Protein AF-A0ABD1E1I3-F1 (afdb_monomer_lite)

Secondary structure (DSSP, 8-state):
--PPPPP-------SSSHHHHHHHGGGS-----S--TTSPSPEEEEEEEPTTS--GGGS-HHHHHHHHHHTT---EEEEEEEETTEEEEEES-HHHHHHHHH-HHHHHHTTEEEEPPP-PBPTTT--BSS-GGG--SPPB-TTTSSB---SSSS--TTHHHHHHHHHHHHHHHHHT--HHHHHHHS---PPPGGG-----GGGSPP----------SS----TT----HHHHHTS------PPTT--HHHHHHHHH-TT-PPP-PPP-----------------PPPPPP----SSHHHHHHHHHHHHHHHHTSHHHHHHHHHHHHHHHHHHHHHHHHTTTTS--

InterPro domains:
  IPR001878 Zinc finger, CCHC-type [PS50158] (122-136)
  IPR036875 Zinc finger, CCHC-type superfamily [SSF57756] (119-150)

Sequence (345 aa):
MADPEPERLSNPNNNDNSYIEKEKVAFFSKPRIFFDIKDSGPFIIYIESKLGDPNIGRFSHLKIAREIGILNLEGIINIKNKGINRIAVEFNNYKKANDLLNNKEINDNLKVSLYIPPVIQCYNCLRYGHTAKTCKGKDKCFTCGKDKHDIDKESVPQLSRIRTTKKSSQQWQYKNLSFIDASQLFPRVLPDRSEEPNIIASNFPSLQQKTFNSIDKDNRVLPSQRRTYSQITSQPTKKRLVQEGYNSQAHNECLHSPNSRPNKESNLDADLRKTNPSPLCALKNFPPPDSEYNNSDTLFETNLNLFIENYLFSKEGLELKNRIFNKIINHIEYMDSDDKDNNDK

pLDDT: mean 73.19, std 18.83, range [36.88, 97.5]

Structure (mmCIF, N/CA/C/O backbone):
data_AF-A0ABD1E1I3-F1
#
_entry.id   AF-A0ABD1E1I3-F1
#
loop_
_atom_site.group_PDB
_atom_site.id
_atom_site.type_symbol
_atom_site.label_atom_id
_atom_site.label_alt_id
_atom_site.label_comp_id
_atom_site.label_asym_id
_atom_site.label_entity_id
_atom_site.label_seq_id
_atom_site.pdbx_PDB_ins_code
_atom_site.Cartn_x
_atom_site.Cartn_y
_atom_site.Cartn_z
_atom_site.occupancy
_atom_site.B_iso_or_equiv
_atom_site.auth_seq_id
_atom_site.auth_comp_id
_atom_site.auth_asym_id
_atom_site.auth_atom_id
_atom_site.pdbx_PDB_model_num
ATOM 1 N N . MET A 1 1 ? 17.400 49.287 -63.895 1.00 43.03 1 MET A N 1
ATOM 2 C CA . MET A 1 1 ? 16.462 48.163 -63.719 1.00 43.03 1 MET A CA 1
ATOM 3 C C . MET A 1 1 ? 17.037 47.307 -62.613 1.00 43.03 1 MET A C 1
ATOM 5 O O . MET A 1 1 ? 18.032 46.638 -62.843 1.00 43.03 1 MET A O 1
ATOM 9 N N . ALA A 1 2 ? 16.532 47.501 -61.399 1.00 45.00 2 ALA A N 1
ATOM 10 C CA . ALA A 1 2 ? 16.917 46.749 -60.214 1.00 45.00 2 ALA A CA 1
ATOM 11 C C . ALA A 1 2 ? 15.700 45.904 -59.831 1.00 45.00 2 ALA A C 1
ATOM 13 O O . ALA A 1 2 ? 14.604 46.456 -59.720 1.00 45.00 2 ALA A O 1
ATOM 14 N N . ASP A 1 3 ? 15.890 44.592 -59.725 1.00 48.84 3 ASP A N 1
ATOM 15 C CA . ASP A 1 3 ? 14.825 43.647 -59.395 1.00 48.8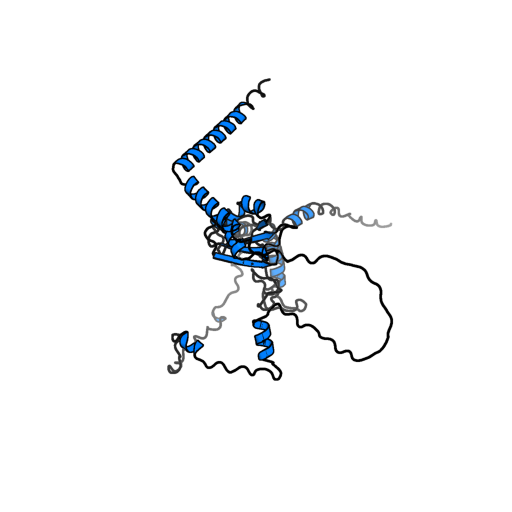4 3 ASP A CA 1
ATOM 16 C C . ASP A 1 3 ? 14.454 43.751 -57.906 1.00 48.84 3 ASP A C 1
ATOM 18 O O . ASP A 1 3 ? 15.351 43.896 -57.068 1.00 48.84 3 ASP A O 1
ATOM 22 N N . PRO A 1 4 ? 13.157 43.695 -57.549 1.00 62.56 4 PRO A N 1
ATOM 23 C CA . PRO A 1 4 ? 12.730 43.774 -56.162 1.00 62.56 4 PRO A CA 1
ATOM 24 C C . PRO A 1 4 ? 12.940 42.439 -55.434 1.00 62.56 4 PRO A C 1
ATOM 26 O O . PRO A 1 4 ? 12.640 41.357 -55.941 1.00 62.56 4 PRO A O 1
ATOM 29 N N . GLU A 1 5 ? 13.462 42.553 -54.218 1.00 61.44 5 GLU A N 1
ATOM 30 C CA . GLU A 1 5 ? 13.761 41.471 -53.281 1.00 61.44 5 GLU A CA 1
ATOM 31 C C . GLU A 1 5 ? 12.461 40.820 -52.749 1.00 61.44 5 GLU A C 1
ATOM 33 O O . GLU A 1 5 ? 11.507 41.541 -52.443 1.00 61.44 5 GLU A O 1
ATOM 38 N N . PRO A 1 6 ? 12.370 39.480 -52.628 1.00 62.09 6 PRO A N 1
ATOM 39 C CA . PRO A 1 6 ? 11.132 38.825 -52.214 1.00 62.09 6 PRO A CA 1
ATOM 40 C C . PRO A 1 6 ? 10.881 38.959 -50.705 1.00 62.09 6 PRO A C 1
ATOM 42 O O . PRO A 1 6 ? 11.713 38.586 -49.873 1.00 62.09 6 PRO A O 1
ATOM 45 N N . GLU A 1 7 ? 9.686 39.442 -50.362 1.00 57.12 7 GLU A N 1
ATOM 46 C CA . GLU A 1 7 ? 9.185 39.579 -48.995 1.00 57.12 7 GLU A CA 1
ATOM 47 C C . GLU A 1 7 ? 9.187 38.235 -48.247 1.00 57.12 7 GLU A C 1
ATOM 49 O O . GLU A 1 7 ? 8.528 37.261 -48.624 1.00 57.12 7 GLU A O 1
ATOM 54 N N . ARG A 1 8 ? 9.928 38.186 -47.135 1.00 48.50 8 ARG A N 1
ATOM 55 C CA . ARG A 1 8 ? 9.889 37.073 -46.182 1.00 48.50 8 ARG A CA 1
ATOM 56 C C . ARG A 1 8 ? 8.601 37.139 -45.365 1.00 48.50 8 ARG A C 1
ATOM 58 O O . ARG A 1 8 ? 8.471 37.977 -44.476 1.00 48.50 8 ARG A O 1
ATOM 65 N N . LEU A 1 9 ? 7.696 36.197 -45.617 1.00 46.69 9 LEU A N 1
ATOM 66 C CA . LEU A 1 9 ? 6.531 35.924 -44.776 1.00 46.69 9 LEU A CA 1
ATOM 67 C C . LEU A 1 9 ? 6.974 35.570 -43.346 1.00 46.69 9 LEU A C 1
ATOM 69 O O . LEU A 1 9 ? 7.665 34.574 -43.113 1.00 46.69 9 LEU A O 1
ATOM 73 N N . SER A 1 10 ? 6.575 36.401 -42.386 1.00 52.47 10 SER A N 1
ATOM 74 C CA . SER A 1 10 ? 6.732 36.156 -40.957 1.00 52.47 10 SER A CA 1
ATOM 75 C C . SER A 1 10 ? 5.740 35.084 -40.503 1.00 52.47 10 SER A C 1
ATOM 77 O O . SER A 1 10 ? 4.544 35.152 -40.767 1.00 52.47 10 SER A O 1
ATOM 79 N N . ASN A 1 11 ? 6.262 34.058 -39.834 1.00 47.00 11 ASN A N 1
ATOM 80 C CA . ASN A 1 11 ? 5.510 32.899 -39.369 1.00 47.00 11 ASN A CA 1
ATOM 81 C C . ASN A 1 11 ? 4.897 33.222 -37.988 1.00 47.00 11 ASN A C 1
ATOM 83 O O . ASN A 1 11 ? 5.661 33.360 -37.027 1.00 47.00 11 ASN A O 1
ATOM 87 N N . PRO A 1 12 ? 3.567 33.366 -37.833 1.00 52.81 12 PRO A N 1
ATOM 88 C CA . PRO A 1 12 ? 2.960 33.727 -36.563 1.00 52.81 12 PRO A CA 1
ATOM 89 C C . PRO A 1 12 ? 2.450 32.453 -35.900 1.00 52.81 12 PRO A C 1
ATOM 91 O O . PRO A 1 12 ? 1.329 32.048 -36.162 1.00 52.81 12 PRO A O 1
ATOM 94 N N . ASN A 1 13 ? 3.274 31.778 -35.099 1.00 51.22 13 ASN A N 1
ATOM 95 C CA . ASN A 1 13 ? 2.793 30.752 -34.165 1.00 51.22 13 ASN A CA 1
ATOM 96 C C . ASN A 1 13 ? 3.901 30.349 -33.193 1.00 51.22 13 ASN A C 1
ATOM 98 O O . ASN A 1 13 ? 4.615 29.377 -33.414 1.00 51.22 13 ASN A O 1
ATOM 102 N N . ASN A 1 14 ? 4.044 31.110 -32.114 1.00 53.44 14 ASN A N 1
ATOM 103 C CA . ASN A 1 14 ? 4.722 30.673 -30.898 1.00 53.44 14 ASN A CA 1
ATOM 104 C C . ASN A 1 14 ? 4.311 31.622 -29.774 1.00 53.44 14 ASN A C 1
ATOM 106 O O . ASN A 1 14 ? 4.998 32.614 -29.564 1.00 53.44 14 ASN A O 1
ATOM 110 N N . ASN A 1 15 ? 3.190 31.357 -29.090 1.00 53.47 15 ASN A N 1
ATOM 111 C CA . ASN A 1 15 ? 3.059 31.802 -27.693 1.00 53.47 15 ASN A CA 1
ATOM 112 C C . ASN A 1 15 ? 1.975 31.143 -26.819 1.00 53.47 15 ASN A C 1
ATOM 114 O O . ASN A 1 15 ? 2.001 31.371 -25.614 1.00 53.47 15 ASN A O 1
ATOM 118 N N . ASP A 1 16 ? 1.133 30.232 -27.318 1.00 52.66 16 ASP A N 1
ATOM 119 C CA . ASP A 1 16 ? 0.014 29.708 -26.502 1.00 52.66 16 ASP A CA 1
ATOM 120 C C . ASP A 1 16 ? 0.184 28.270 -25.966 1.00 52.66 16 ASP A C 1
ATOM 122 O O . ASP A 1 16 ? -0.790 27.606 -25.623 1.00 52.66 16 ASP A O 1
ATOM 126 N N . ASN A 1 17 ? 1.416 27.757 -25.835 1.00 51.09 17 ASN A N 1
ATOM 127 C CA . ASN A 1 17 ? 1.653 26.417 -25.257 1.00 51.09 17 ASN A CA 1
ATOM 128 C C . ASN A 1 17 ? 2.035 26.413 -23.766 1.00 51.09 17 ASN A C 1
ATOM 130 O O . ASN A 1 17 ? 2.050 25.353 -23.142 1.00 51.09 17 ASN A O 1
ATOM 134 N N . SER A 1 18 ? 2.297 27.571 -23.156 1.00 51.22 18 SER A N 1
ATOM 135 C CA . SER A 1 18 ? 2.819 27.622 -21.780 1.00 51.22 18 SER A CA 1
ATOM 136 C C . SER A 1 18 ? 1.760 27.386 -20.689 1.00 51.22 18 SER A C 1
ATOM 138 O O . SER A 1 18 ? 2.109 26.985 -19.575 1.00 51.22 18 SER A O 1
ATOM 140 N N . TYR A 1 19 ? 0.472 27.584 -20.994 1.00 49.75 19 TYR A N 1
ATOM 141 C CA . TYR A 1 19 ? -0.624 27.376 -20.035 1.00 49.75 19 TYR A CA 1
ATOM 142 C C . TYR A 1 19 ? -1.144 25.929 -20.049 1.00 49.75 19 TYR A C 1
ATOM 144 O O . TYR A 1 19 ? -1.420 25.349 -19.001 1.00 49.75 19 TYR A O 1
ATOM 152 N N . ILE A 1 20 ? -1.166 25.294 -21.226 1.00 48.00 20 ILE A N 1
ATOM 153 C CA . ILE A 1 20 ? -1.644 23.915 -21.409 1.00 48.00 20 ILE A CA 1
ATOM 154 C C . ILE A 1 20 ? -0.645 22.881 -20.846 1.00 48.00 20 ILE A C 1
ATOM 156 O O . ILE A 1 20 ? -1.044 21.795 -20.425 1.00 48.00 20 ILE A O 1
ATOM 160 N N . GLU A 1 21 ? 0.654 23.191 -20.789 1.00 51.44 21 GLU A N 1
ATOM 161 C CA . GLU A 1 21 ? 1.655 22.284 -20.205 1.00 51.44 21 GLU A CA 1
ATOM 162 C C . GLU A 1 21 ? 1.614 22.238 -18.670 1.00 51.44 21 GLU A C 1
ATOM 164 O O . GLU A 1 21 ? 1.876 21.185 -18.088 1.00 51.44 21 GLU A O 1
ATOM 169 N N . LYS A 1 22 ? 1.206 23.320 -17.994 1.00 45.69 22 LYS A N 1
ATOM 170 C CA . LYS A 1 22 ? 1.152 23.352 -16.521 1.00 45.69 22 LYS A CA 1
ATOM 171 C C . LYS A 1 22 ? -0.008 22.535 -15.941 1.00 45.69 22 LYS A C 1
ATOM 173 O O . LYS A 1 22 ? 0.172 21.907 -14.902 1.00 45.69 22 LYS A O 1
ATOM 178 N N . GLU A 1 23 ? -1.143 22.432 -16.637 1.00 48.75 23 GLU A N 1
ATOM 179 C CA . GLU A 1 23 ? -2.232 21.516 -16.246 1.00 48.75 23 GLU A CA 1
ATOM 180 C C . GLU A 1 23 ? -1.936 20.045 -16.596 1.00 48.75 23 GLU A C 1
ATOM 182 O O . GLU A 1 23 ? -2.363 19.134 -15.884 1.00 48.75 23 GLU A O 1
ATOM 187 N N . LYS A 1 24 ? -1.149 19.776 -17.648 1.00 44.53 24 LYS A N 1
ATOM 188 C CA . LYS A 1 24 ? -0.822 18.406 -18.091 1.00 44.53 24 LYS A CA 1
ATOM 189 C C . LYS A 1 24 ? 0.217 17.700 -17.218 1.00 44.53 24 LYS A C 1
ATOM 191 O O . LYS A 1 24 ? 0.177 16.476 -17.109 1.00 44.53 24 LYS A O 1
ATOM 196 N N . VAL A 1 25 ? 1.108 18.439 -16.554 1.00 48.62 25 VAL A N 1
ATOM 197 C CA . VAL A 1 25 ? 2.057 17.868 -15.578 1.00 48.62 25 VAL A CA 1
ATOM 198 C C . VAL A 1 25 ? 1.369 17.562 -14.235 1.00 48.62 25 VAL A C 1
ATOM 200 O O . VAL A 1 25 ? 1.869 16.743 -13.476 1.00 48.62 25 VAL A O 1
ATOM 203 N N . ALA A 1 26 ? 0.180 18.112 -13.958 1.00 42.25 26 ALA A N 1
ATOM 204 C CA . ALA A 1 26 ? -0.605 17.803 -12.754 1.00 42.25 26 ALA A CA 1
ATOM 205 C C . ALA A 1 26 ? -1.475 16.530 -12.878 1.00 42.25 26 ALA A C 1
ATOM 207 O O . ALA A 1 26 ? -2.074 16.091 -11.898 1.00 42.25 26 ALA A O 1
ATOM 208 N N . PHE A 1 27 ? -1.508 15.892 -14.056 1.00 43.16 27 PHE A N 1
ATOM 209 C CA . PHE A 1 27 ? -2.198 14.618 -14.306 1.00 43.16 27 PHE A CA 1
ATOM 210 C C . PHE A 1 27 ? -1.337 13.384 -13.976 1.00 43.16 27 PHE A C 1
ATOM 212 O O . PHE A 1 27 ? -1.580 12.289 -14.488 1.00 43.16 27 PHE A O 1
ATOM 219 N N . PHE A 1 28 ? -0.342 13.521 -13.089 1.00 48.16 28 PHE A N 1
ATOM 220 C CA . PHE A 1 28 ? 0.145 12.371 -12.328 1.00 48.16 28 PHE A CA 1
ATOM 221 C C . PHE A 1 28 ? -1.060 11.795 -11.590 1.00 48.16 28 PHE A C 1
ATOM 223 O O . PHE A 1 28 ? -1.616 12.443 -10.707 1.00 48.16 28 PHE A O 1
ATOM 230 N N . SER A 1 29 ? -1.505 10.626 -12.061 1.00 51.72 29 SER A N 1
ATOM 231 C CA . SER A 1 29 ? -2.705 9.899 -11.648 1.00 51.72 29 SER A CA 1
ATOM 232 C C . SER A 1 29 ? -3.095 10.232 -10.216 1.00 51.72 29 SER A C 1
ATOM 234 O O . SER A 1 29 ? -2.349 9.878 -9.296 1.00 51.72 29 SER A O 1
ATOM 236 N N . LYS A 1 30 ? -4.242 10.907 -10.038 1.00 58.38 30 LYS A N 1
ATOM 237 C CA . LYS A 1 30 ? -4.818 11.129 -8.709 1.00 58.38 30 LYS A CA 1
ATOM 238 C C . LYS A 1 30 ? -4.675 9.820 -7.929 1.00 58.38 30 LYS A C 1
ATOM 240 O O . LYS A 1 30 ? -5.051 8.777 -8.480 1.00 58.38 30 LYS A O 1
ATOM 245 N N . PRO A 1 31 ? -4.055 9.843 -6.737 1.00 67.94 31 PRO A N 1
ATOM 246 C CA . PRO A 1 31 ? -3.780 8.625 -5.994 1.00 67.94 31 PRO A CA 1
ATOM 247 C C . PRO A 1 31 ? -5.081 7.836 -5.890 1.00 67.94 31 PRO A C 1
ATOM 249 O O . PRO A 1 31 ? -6.111 8.394 -5.508 1.00 67.94 31 PRO A O 1
ATOM 252 N N . ARG A 1 32 ? -5.062 6.569 -6.323 1.00 75.94 32 ARG A N 1
ATOM 253 C CA . ARG A 1 32 ? -6.235 5.703 -6.191 1.00 75.94 32 ARG A CA 1
ATOM 254 C C . ARG A 1 32 ? -6.599 5.661 -4.713 1.00 75.94 32 ARG A C 1
ATOM 256 O O . ARG A 1 32 ? -5.773 5.285 -3.886 1.00 75.94 32 ARG A O 1
ATOM 263 N N . ILE A 1 33 ? -7.825 6.069 -4.417 1.00 87.88 33 ILE A N 1
ATOM 264 C CA . ILE A 1 33 ? -8.305 6.193 -3.042 1.00 87.88 33 ILE A CA 1
ATOM 265 C C . ILE A 1 33 ? -8.903 4.859 -2.570 1.00 87.88 33 ILE A C 1
ATOM 267 O O . ILE A 1 33 ? -8.829 4.557 -1.389 1.00 87.88 33 ILE A O 1
ATOM 271 N N . PHE A 1 34 ? -9.419 4.031 -3.492 1.00 95.06 34 PHE A N 1
ATOM 272 C CA . PHE A 1 34 ? -10.137 2.788 -3.185 1.00 95.06 34 PHE A CA 1
ATOM 273 C C . PHE A 1 34 ? -9.805 1.646 -4.155 1.00 95.06 34 PHE A C 1
ATOM 275 O O . PHE A 1 34 ? -9.402 1.884 -5.299 1.00 95.06 34 PHE A O 1
ATOM 282 N N . PHE A 1 35 ? -10.007 0.413 -3.689 1.00 95.69 35 PHE A N 1
ATOM 283 C CA . PHE A 1 35 ? -9.959 -0.818 -4.483 1.00 95.69 35 PHE A CA 1
ATOM 284 C C . PHE A 1 35 ? -11.307 -1.116 -5.149 1.00 95.69 35 PHE A C 1
ATOM 286 O O . PHE A 1 35 ? -12.360 -0.857 -4.561 1.00 95.69 35 PHE A O 1
ATOM 293 N N . ASP A 1 36 ? -11.272 -1.711 -6.342 1.00 95.56 36 ASP A N 1
ATOM 294 C CA . ASP A 1 36 ? -12.457 -2.151 -7.092 1.00 95.56 36 ASP A CA 1
ATOM 295 C C . ASP A 1 36 ? -12.691 -3.669 -6.941 1.00 95.56 36 ASP A C 1
ATOM 297 O O . ASP A 1 36 ? -11.775 -4.431 -6.638 1.00 95.56 36 ASP A O 1
ATOM 301 N N . ILE A 1 37 ? -13.909 -4.140 -7.219 1.00 96.81 37 ILE A N 1
ATOM 302 C CA . ILE A 1 37 ? -14.279 -5.565 -7.204 1.00 96.81 37 ILE A CA 1
ATOM 303 C C . ILE A 1 37 ? -13.489 -6.396 -8.227 1.00 96.81 37 ILE A C 1
ATOM 305 O O . ILE A 1 37 ? -13.349 -7.608 -8.079 1.00 96.81 37 ILE A O 1
ATOM 309 N N . LYS A 1 38 ? -12.983 -5.745 -9.280 1.00 96.44 38 LYS A N 1
ATOM 310 C CA . LYS A 1 38 ? -12.166 -6.364 -10.331 1.00 96.44 38 LYS A CA 1
ATOM 311 C C . LYS A 1 38 ? -10.699 -6.513 -9.927 1.00 96.44 38 LYS A C 1
ATOM 313 O O . LYS A 1 38 ? -9.975 -7.275 -10.570 1.00 96.44 38 LYS A O 1
ATOM 318 N N . ASP A 1 39 ? -10.248 -5.774 -8.913 1.00 94.38 39 ASP A N 1
ATOM 319 C CA . ASP A 1 39 ? -8.868 -5.853 -8.455 1.00 94.38 39 ASP A CA 1
ATOM 320 C C . ASP A 1 39 ? -8.643 -7.217 -7.780 1.00 94.38 39 ASP A C 1
ATOM 322 O O . ASP A 1 39 ? -9.448 -7.697 -6.983 1.00 94.38 39 ASP A O 1
ATOM 326 N N . SER A 1 40 ? -7.535 -7.871 -8.123 1.00 94.88 40 SER A N 1
ATOM 327 C CA . SER A 1 40 ? -7.166 -9.163 -7.541 1.00 94.88 40 SER A CA 1
ATOM 328 C C . SER A 1 40 ? -6.266 -8.955 -6.327 1.00 94.88 40 SER A C 1
ATOM 330 O O . SER A 1 40 ? -5.290 -8.208 -6.397 1.00 94.88 40 SER A O 1
ATOM 332 N N . GLY A 1 41 ? -6.590 -9.630 -5.222 1.00 92.94 41 GLY A N 1
ATOM 333 C CA . GLY A 1 41 ? -5.825 -9.551 -3.981 1.00 92.94 41 GLY A CA 1
ATOM 334 C C . GLY A 1 41 ? -4.424 -10.188 -4.067 1.00 92.94 41 GLY A C 1
ATOM 335 O O . GLY A 1 41 ? -4.108 -10.889 -5.033 1.00 92.94 41 GLY A O 1
ATOM 336 N N . PRO A 1 42 ? -3.581 -9.994 -3.036 1.00 96.25 42 PRO A N 1
ATOM 337 C CA . PRO A 1 42 ? -3.902 -9.341 -1.761 1.00 96.25 42 PRO A CA 1
ATOM 338 C C . PRO A 1 42 ? -4.043 -7.815 -1.876 1.00 96.25 42 PRO A C 1
ATOM 340 O O . PRO A 1 42 ? -3.307 -7.171 -2.622 1.00 96.25 42 PRO A O 1
ATOM 343 N N . PHE A 1 43 ? -4.972 -7.234 -1.110 1.00 96.69 43 PHE A N 1
ATOM 344 C CA . PHE A 1 43 ? -5.220 -5.787 -1.087 1.00 96.69 43 PHE A CA 1
ATOM 345 C C . PHE A 1 43 ? -4.339 -5.141 -0.022 1.00 96.69 43 PHE A C 1
ATOM 347 O O . PHE A 1 43 ? -4.464 -5.457 1.159 1.00 96.69 43 PHE A O 1
ATOM 354 N N . ILE A 1 44 ? -3.408 -4.281 -0.434 1.00 96.00 44 ILE A N 1
ATOM 355 C CA . ILE A 1 44 ? -2.354 -3.771 0.449 1.00 96.00 44 ILE A CA 1
ATOM 356 C C . ILE A 1 44 ? -2.599 -2.301 0.757 1.00 96.00 44 ILE A C 1
ATOM 358 O O . ILE A 1 44 ? -2.616 -1.482 -0.157 1.00 96.00 44 ILE A O 1
ATOM 362 N N . ILE A 1 45 ? -2.708 -1.961 2.037 1.00 95.81 45 ILE A N 1
ATOM 363 C CA . ILE A 1 45 ? -2.832 -0.580 2.510 1.00 95.81 45 ILE A CA 1
ATOM 364 C C . ILE A 1 45 ? -1.587 -0.218 3.300 1.00 95.81 45 ILE A C 1
ATOM 366 O O . ILE A 1 45 ? -1.107 -0.999 4.123 1.00 95.81 45 ILE A O 1
ATOM 370 N N . TYR A 1 46 ? -1.039 0.959 3.019 1.00 95.44 46 TYR A N 1
ATOM 371 C CA . TYR A 1 46 ? 0.062 1.523 3.780 1.00 95.44 46 TYR A CA 1
ATOM 372 C C . TYR A 1 46 ? -0.488 2.448 4.857 1.00 95.44 46 TYR A C 1
ATOM 374 O O . TYR A 1 46 ? -1.329 3.301 4.585 1.00 95.44 46 TYR A O 1
ATOM 382 N N . ILE A 1 47 ? 0.015 2.249 6.071 1.00 94.69 47 ILE A N 1
ATOM 383 C CA . ILE A 1 47 ? -0.204 3.107 7.229 1.00 94.69 47 ILE A CA 1
ATOM 384 C C . ILE A 1 47 ? 1.105 3.841 7.479 1.00 94.69 47 ILE A C 1
ATOM 386 O O . ILE A 1 47 ? 2.129 3.206 7.754 1.00 94.69 47 ILE A O 1
ATOM 390 N N . GLU A 1 48 ? 1.086 5.161 7.350 1.00 94.75 48 GLU A N 1
ATOM 391 C CA . GLU A 1 48 ? 2.255 6.015 7.518 1.00 94.75 48 GLU A CA 1
ATOM 392 C C . GLU A 1 48 ? 2.043 7.023 8.644 1.00 94.75 48 GLU A C 1
ATOM 394 O O . GLU A 1 48 ? 0.994 7.644 8.744 1.00 94.75 48 GLU A O 1
ATOM 399 N N . SER A 1 49 ? 3.036 7.184 9.518 1.00 94.69 49 SER A N 1
ATOM 400 C CA . SER A 1 49 ? 2.978 8.212 10.565 1.00 94.69 49 SER A CA 1
ATOM 401 C C . SER A 1 49 ? 3.025 9.605 9.940 1.00 94.69 49 SER A C 1
ATOM 403 O O . SER A 1 49 ? 3.872 9.854 9.075 1.00 94.69 49 SER A O 1
ATOM 405 N N . LYS A 1 50 ? 2.182 10.533 10.407 1.00 92.81 50 LYS A N 1
ATOM 406 C CA . LYS A 1 50 ? 2.312 11.950 10.046 1.00 92.81 50 LYS A CA 1
ATOM 407 C C . LYS A 1 50 ? 3.618 12.528 10.612 1.00 92.81 50 LYS A C 1
ATOM 409 O O . LYS A 1 50 ? 4.224 11.983 11.541 1.00 92.81 50 LYS A O 1
ATOM 414 N N . LEU A 1 51 ? 4.102 13.603 9.989 1.00 89.88 51 LEU A N 1
ATOM 415 C CA . LEU A 1 51 ? 5.362 14.246 10.362 1.00 89.88 51 LEU A CA 1
ATOM 416 C C . LEU A 1 51 ? 5.257 14.831 11.780 1.00 89.88 51 LEU A C 1
ATOM 418 O O . LEU A 1 51 ? 4.388 15.656 12.035 1.00 89.88 51 LEU A O 1
ATOM 422 N N . GLY A 1 52 ? 6.166 14.426 12.670 1.00 87.31 52 GLY A N 1
ATOM 423 C CA . GLY A 1 52 ? 6.200 14.868 14.072 1.00 87.31 52 GLY A CA 1
ATOM 424 C C . GLY A 1 52 ? 5.587 13.879 15.066 1.00 87.31 52 GLY A C 1
ATOM 425 O O . GLY A 1 52 ? 5.808 14.020 16.265 1.00 87.31 52 GLY A O 1
ATOM 426 N N . ASP A 1 53 ? 4.893 12.849 14.581 1.00 88.19 53 ASP A N 1
ATOM 427 C CA . ASP A 1 53 ? 4.303 11.803 15.412 1.00 88.19 53 ASP A CA 1
ATOM 428 C C . ASP A 1 53 ? 5.247 10.598 15.592 1.00 88.19 53 ASP A C 1
ATOM 430 O O . ASP A 1 53 ? 6.204 10.421 14.826 1.00 88.19 53 ASP A O 1
ATOM 434 N N . PRO A 1 54 ? 5.041 9.770 16.636 1.00 85.19 54 PRO A N 1
ATOM 435 C CA . PRO A 1 54 ? 5.920 8.646 16.921 1.00 85.19 54 PRO A CA 1
ATOM 436 C C . PRO A 1 54 ? 5.959 7.637 15.767 1.00 85.19 54 PRO A C 1
ATOM 438 O O . PRO A 1 54 ? 4.940 7.111 15.329 1.00 85.19 54 PRO A O 1
ATOM 441 N N . ASN A 1 55 ? 7.180 7.311 15.339 1.00 90.50 55 ASN A N 1
ATOM 442 C CA . ASN A 1 55 ? 7.486 6.391 14.245 1.00 90.50 55 ASN A CA 1
ATOM 443 C C . ASN A 1 55 ? 6.739 5.052 14.366 1.00 90.50 55 ASN A C 1
ATOM 445 O O . ASN A 1 55 ? 7.161 4.152 15.101 1.00 90.50 55 ASN A O 1
ATOM 449 N N . ILE A 1 56 ? 5.662 4.895 13.594 1.00 91.12 56 ILE A N 1
ATOM 450 C CA . ILE A 1 56 ? 4.788 3.724 13.697 1.00 91.12 56 ILE A CA 1
ATOM 451 C C . ILE A 1 56 ? 5.495 2.403 13.359 1.00 91.12 56 ILE A C 1
ATOM 453 O O . ILE A 1 56 ? 5.169 1.363 13.916 1.00 91.12 56 ILE A O 1
ATOM 457 N N . GLY A 1 57 ? 6.538 2.422 12.526 1.00 87.25 57 GLY A N 1
ATOM 458 C CA . GLY A 1 57 ? 7.322 1.224 12.207 1.00 87.25 57 GLY A CA 1
ATOM 459 C C . GLY A 1 57 ? 8.184 0.709 13.364 1.00 87.25 57 GLY A C 1
ATOM 460 O O . GLY A 1 57 ? 8.743 -0.382 13.264 1.00 87.25 57 GLY A O 1
ATOM 461 N N . ARG A 1 58 ? 8.299 1.462 14.468 1.00 89.12 58 ARG A N 1
ATOM 462 C CA . ARG A 1 58 ? 8.880 0.975 15.731 1.00 89.12 58 ARG A CA 1
ATOM 463 C C . ARG A 1 58 ? 7.847 0.346 16.658 1.00 89.12 58 ARG A C 1
ATOM 465 O O . ARG A 1 58 ? 8.225 -0.177 17.704 1.00 89.12 58 ARG A O 1
ATOM 472 N N . PHE A 1 59 ? 6.560 0.418 16.327 1.00 88.50 59 PHE A N 1
ATOM 473 C CA . PHE A 1 59 ? 5.542 -0.174 17.178 1.00 88.50 59 PHE A CA 1
ATOM 474 C C . PHE A 1 59 ? 5.701 -1.691 17.160 1.00 88.50 59 PHE A C 1
ATOM 476 O O . PHE A 1 59 ? 5.952 -2.310 16.125 1.00 88.50 59 PHE A O 1
ATOM 483 N N . SER A 1 60 ? 5.555 -2.297 18.337 1.00 86.69 60 SER A N 1
ATOM 484 C CA . SER A 1 60 ? 5.436 -3.746 18.428 1.00 86.69 60 SER A CA 1
ATOM 485 C C . SER A 1 60 ? 4.208 -4.198 17.639 1.00 86.69 60 SER A C 1
ATOM 487 O O . SER A 1 60 ? 3.170 -3.531 17.672 1.00 86.69 60 SER A O 1
ATOM 489 N N . HIS A 1 61 ? 4.299 -5.363 16.996 1.00 78.75 61 HIS A N 1
ATOM 490 C CA . HIS A 1 61 ? 3.170 -6.010 16.325 1.00 78.75 61 HIS A CA 1
ATOM 491 C C . HIS A 1 61 ? 1.941 -6.109 17.242 1.00 78.75 61 HIS A C 1
ATOM 493 O O . HIS A 1 61 ? 0.826 -5.967 16.762 1.00 78.75 61 HIS A O 1
ATOM 499 N N . LEU A 1 62 ? 2.140 -6.267 18.558 1.00 82.56 62 LEU A N 1
ATOM 500 C CA . LEU A 1 62 ? 1.058 -6.297 19.548 1.00 82.56 62 LEU A CA 1
ATOM 501 C C . LEU A 1 62 ? 0.382 -4.940 19.738 1.00 82.56 62 LEU A C 1
ATOM 503 O O . LEU A 1 62 ? -0.833 -4.887 19.880 1.00 82.56 62 LEU A O 1
ATOM 507 N N . LYS A 1 63 ? 1.151 -3.843 19.730 1.00 86.69 63 LYS A N 1
ATOM 508 C CA . LYS A 1 63 ? 0.581 -2.495 19.812 1.00 86.69 63 LYS A CA 1
ATOM 509 C C . LYS A 1 63 ? -0.241 -2.223 18.560 1.00 86.69 63 LYS A C 1
ATOM 511 O O . LYS A 1 63 ? -1.395 -1.851 18.670 1.00 86.69 63 LYS A O 1
ATOM 516 N N . ILE A 1 64 ? 0.322 -2.513 17.389 1.00 83.56 64 ILE A N 1
ATOM 517 C CA . ILE A 1 64 ? -0.381 -2.374 16.110 1.00 83.56 64 ILE A CA 1
ATOM 518 C C . ILE A 1 64 ? -1.654 -3.225 16.108 1.00 83.56 64 ILE A C 1
ATOM 520 O O . ILE A 1 64 ? -2.713 -2.714 15.781 1.00 83.56 64 ILE A O 1
ATOM 524 N N . ALA A 1 65 ? -1.573 -4.491 16.522 1.00 81.19 65 ALA A N 1
ATOM 525 C CA . ALA A 1 65 ? -2.724 -5.385 16.594 1.00 81.19 65 ALA A CA 1
ATOM 526 C C . ALA A 1 65 ? -3.765 -4.944 17.628 1.00 81.19 65 ALA A C 1
ATOM 528 O O . ALA A 1 65 ? -4.941 -5.182 17.404 1.00 81.19 65 ALA A O 1
ATOM 529 N N . ARG A 1 66 ? -3.369 -4.302 18.732 1.00 86.00 66 ARG A N 1
ATOM 530 C CA . ARG A 1 66 ? -4.304 -3.733 19.710 1.00 86.00 66 ARG A CA 1
ATOM 531 C C . ARG A 1 66 ? -5.038 -2.533 19.124 1.00 86.00 66 ARG A C 1
ATOM 533 O O . ARG A 1 66 ? -6.258 -2.534 19.132 1.00 86.00 66 ARG A O 1
ATOM 540 N N . GLU A 1 67 ? -4.310 -1.568 18.567 1.00 82.38 67 GLU A N 1
ATOM 541 C CA . GLU A 1 67 ? -4.910 -0.382 17.938 1.00 82.38 67 GLU A CA 1
ATOM 542 C C . GLU A 1 67 ? -5.812 -0.776 16.759 1.00 82.38 67 GLU A C 1
ATOM 544 O O . GLU A 1 67 ? -6.911 -0.261 16.600 1.00 82.38 67 GLU A O 1
ATOM 549 N N . ILE A 1 68 ? -5.376 -1.754 15.959 1.00 80.62 68 ILE A N 1
ATOM 550 C CA . ILE A 1 68 ? -6.165 -2.319 14.860 1.00 80.62 68 ILE A CA 1
ATOM 551 C C . ILE A 1 68 ? -7.338 -3.167 15.372 1.00 80.62 68 ILE A C 1
ATOM 553 O O . ILE A 1 68 ? -8.412 -3.169 14.778 1.00 80.62 68 ILE A O 1
ATOM 557 N N . GLY A 1 69 ? -7.137 -3.905 16.460 1.00 77.75 69 GLY A N 1
ATOM 558 C CA . GLY A 1 69 ? -8.113 -4.820 17.045 1.00 77.75 69 GLY A CA 1
ATOM 559 C C . GLY A 1 69 ? -9.262 -4.098 17.736 1.00 77.75 69 GLY A C 1
ATOM 560 O O . GLY A 1 69 ? -10.393 -4.559 17.632 1.00 77.75 69 GLY A O 1
ATOM 561 N N . ILE A 1 70 ? -9.006 -2.932 18.340 1.00 78.19 70 ILE A N 1
ATOM 562 C CA . ILE A 1 70 ? -10.047 -2.032 18.873 1.00 78.19 70 ILE A CA 1
ATOM 563 C C . ILE A 1 70 ? -11.070 -1.672 17.784 1.00 78.19 70 ILE A C 1
ATOM 565 O O . ILE A 1 70 ? -12.250 -1.499 18.064 1.00 78.19 70 ILE A O 1
ATOM 569 N N . LEU A 1 71 ? -10.640 -1.632 16.524 1.00 76.50 71 LEU A N 1
ATOM 570 C CA . LEU A 1 71 ? -11.487 -1.298 15.379 1.00 76.50 71 LEU A CA 1
ATOM 571 C C . LEU A 1 71 ? -12.243 -2.509 14.814 1.00 76.50 71 LEU A C 1
ATOM 573 O O . LEU A 1 71 ? -12.975 -2.369 13.836 1.00 76.50 71 LEU A O 1
ATOM 577 N N . ASN A 1 72 ? -12.040 -3.697 15.391 1.00 83.44 72 ASN A N 1
ATOM 578 C CA . ASN A 1 72 ? -12.659 -4.957 14.988 1.00 83.44 72 ASN A CA 1
ATOM 579 C C . ASN A 1 72 ? -12.510 -5.255 13.479 1.00 83.44 72 ASN A C 1
ATOM 581 O O . ASN A 1 72 ? -13.448 -5.676 12.796 1.00 83.44 72 ASN A O 1
ATOM 585 N N . LEU A 1 73 ? -11.318 -4.984 12.929 1.00 86.62 73 LEU A N 1
ATOM 586 C CA . LEU A 1 73 ? -11.047 -5.179 11.505 1.00 86.62 73 LEU A CA 1
ATOM 587 C C . LEU A 1 73 ? -10.857 -6.661 11.172 1.00 86.62 73 LEU A C 1
ATOM 589 O O . LEU A 1 73 ? -9.862 -7.292 11.527 1.00 86.62 73 LEU A O 1
ATOM 593 N N . GLU A 1 74 ? -11.803 -7.203 10.415 1.00 92.19 74 GLU A N 1
ATOM 594 C CA . GLU A 1 74 ? -11.752 -8.566 9.889 1.00 92.19 74 GLU A CA 1
ATOM 595 C C . GLU A 1 74 ? -10.997 -8.649 8.550 1.00 92.19 74 GLU A C 1
ATOM 597 O O . GLU A 1 74 ? -10.900 -7.682 7.793 1.00 92.19 74 GLU A O 1
ATOM 602 N N . GLY A 1 75 ? -10.522 -9.849 8.199 1.00 93.69 75 GLY A N 1
ATOM 603 C CA . GLY A 1 75 ? -9.967 -10.130 6.866 1.00 93.69 75 GLY A CA 1
ATOM 604 C C . GLY A 1 75 ? -8.509 -9.707 6.659 1.00 93.69 75 GLY A C 1
ATOM 605 O O . GLY A 1 75 ? -8.019 -9.735 5.526 1.00 93.69 75 GLY A O 1
ATOM 606 N N . ILE A 1 76 ? -7.800 -9.348 7.732 1.00 94.88 76 ILE A N 1
ATOM 607 C CA . ILE A 1 76 ? -6.355 -9.098 7.701 1.00 94.88 76 ILE A CA 1
ATOM 608 C C . ILE A 1 76 ? -5.622 -10.429 7.504 1.00 94.88 76 ILE A C 1
ATOM 610 O O . ILE A 1 76 ? -5.742 -11.351 8.306 1.00 94.88 76 ILE A O 1
ATOM 614 N N . ILE A 1 77 ? -4.837 -10.521 6.434 1.00 95.88 77 ILE A N 1
ATOM 615 C CA . ILE A 1 77 ? -3.951 -11.654 6.145 1.00 95.88 77 ILE A CA 1
ATOM 616 C C . ILE A 1 77 ? -2.614 -11.463 6.856 1.00 95.88 77 ILE A C 1
ATOM 618 O O . ILE A 1 77 ? -2.059 -12.406 7.418 1.00 95.88 77 ILE A O 1
ATOM 622 N N . ASN A 1 78 ? -2.035 -10.264 6.748 1.00 94.62 78 ASN A N 1
ATOM 623 C CA . ASN A 1 78 ? -0.661 -10.028 7.170 1.00 94.62 78 ASN A CA 1
ATOM 624 C C . ASN A 1 78 ? -0.409 -8.559 7.509 1.00 94.62 78 ASN A C 1
ATOM 626 O O . ASN A 1 78 ? -0.975 -7.663 6.886 1.00 94.62 78 ASN A O 1
ATOM 630 N N . ILE A 1 79 ? 0.503 -8.322 8.448 1.00 93.38 79 ILE A N 1
ATOM 631 C CA . ILE A 1 79 ? 0.984 -6.994 8.827 1.00 93.38 79 ILE A CA 1
ATOM 632 C C . ILE A 1 79 ? 2.509 -7.021 8.743 1.00 93.38 79 ILE A C 1
ATOM 634 O O . ILE A 1 79 ? 3.164 -7.830 9.397 1.00 93.38 79 ILE A O 1
ATOM 638 N N . LYS A 1 80 ? 3.088 -6.147 7.916 1.00 92.94 80 LYS A N 1
ATOM 639 C CA . LYS A 1 80 ? 4.534 -6.096 7.658 1.00 92.94 80 LYS A CA 1
ATOM 640 C C . LYS A 1 80 ? 5.077 -4.690 7.843 1.00 92.94 80 LYS A C 1
ATOM 642 O O . LYS A 1 80 ? 4.598 -3.752 7.211 1.00 92.94 80 LYS A O 1
ATOM 647 N N . ASN A 1 81 ? 6.174 -4.557 8.581 1.00 92.75 81 ASN A N 1
ATOM 648 C CA . ASN A 1 81 ? 6.945 -3.316 8.596 1.00 92.75 81 ASN A CA 1
ATOM 649 C C . ASN A 1 81 ? 7.581 -3.068 7.216 1.00 92.75 81 ASN A C 1
ATOM 651 O O . ASN A 1 81 ? 8.278 -3.928 6.672 1.00 92.75 81 ASN A O 1
ATOM 655 N N . LYS A 1 82 ? 7.334 -1.890 6.631 1.00 92.50 82 LYS A N 1
ATOM 656 C CA . LYS A 1 82 ? 7.909 -1.451 5.342 1.00 92.50 82 LYS A CA 1
ATOM 657 C C . LYS A 1 82 ? 8.941 -0.337 5.490 1.00 92.50 82 LYS A C 1
ATOM 659 O O . LYS A 1 82 ? 9.636 -0.016 4.528 1.00 92.50 82 LYS A O 1
ATOM 664 N N . GLY A 1 83 ? 9.055 0.251 6.674 1.00 90.88 83 GLY A N 1
ATOM 665 C CA . GLY A 1 83 ? 10.062 1.249 7.003 1.00 90.88 83 GLY A CA 1
ATOM 666 C C . GLY A 1 83 ? 9.867 1.780 8.415 1.00 90.88 83 GLY A C 1
ATOM 667 O O . GLY A 1 83 ? 8.966 1.345 9.123 1.00 90.88 83 GLY A O 1
ATOM 668 N N . ILE A 1 84 ? 10.693 2.752 8.802 1.00 90.75 84 ILE A N 1
ATOM 669 C CA . ILE A 1 84 ? 10.671 3.343 10.151 1.00 90.75 84 ILE A CA 1
ATOM 670 C C . ILE A 1 84 ? 9.302 3.969 10.461 1.00 90.75 84 ILE A C 1
ATOM 672 O O . ILE A 1 84 ? 8.823 3.853 11.583 1.00 90.75 84 ILE A O 1
ATOM 676 N N . ASN A 1 85 ? 8.645 4.547 9.451 1.00 94.69 85 ASN A N 1
ATOM 677 C CA . ASN A 1 85 ? 7.366 5.249 9.598 1.00 94.69 85 ASN A CA 1
ATOM 678 C C . ASN A 1 85 ? 6.234 4.596 8.811 1.00 94.69 85 ASN A C 1
ATOM 680 O O . ASN A 1 85 ? 5.221 5.245 8.598 1.00 94.69 85 ASN A O 1
ATOM 684 N N . ARG A 1 86 ? 6.406 3.355 8.332 1.00 94.62 86 ARG A N 1
ATOM 685 C CA . ARG A 1 86 ? 5.436 2.725 7.427 1.00 94.62 86 ARG A CA 1
ATOM 686 C C . ARG A 1 86 ? 5.207 1.256 7.727 1.00 94.62 86 ARG A C 1
ATOM 688 O O . ARG A 1 86 ? 6.158 0.471 7.785 1.00 94.62 86 ARG A O 1
ATOM 695 N N . ILE A 1 87 ? 3.937 0.884 7.786 1.00 94.50 87 ILE A N 1
ATOM 696 C CA . ILE A 1 87 ? 3.457 -0.493 7.905 1.00 94.50 87 ILE A CA 1
ATOM 697 C C . ILE A 1 87 ? 2.579 -0.799 6.696 1.00 94.50 87 ILE A C 1
ATOM 699 O O . ILE A 1 87 ? 1.833 0.057 6.236 1.00 94.50 87 ILE A O 1
ATOM 703 N N . ALA A 1 88 ? 2.670 -2.018 6.179 1.00 95.00 88 ALA A N 1
ATOM 704 C CA . ALA A 1 88 ? 1.739 -2.550 5.198 1.00 95.00 88 ALA A CA 1
ATOM 705 C C . ALA A 1 88 ? 0.792 -3.541 5.868 1.00 95.00 88 ALA A C 1
ATOM 707 O O . ALA A 1 88 ? 1.254 -4.490 6.506 1.00 95.00 88 ALA A O 1
ATOM 708 N N . VAL A 1 89 ? -0.506 -3.347 5.667 1.00 94.75 89 VAL A N 1
ATOM 709 C CA . VAL A 1 89 ? -1.556 -4.284 6.066 1.00 94.75 89 VAL A CA 1
ATOM 710 C C . VAL A 1 89 ? -2.134 -4.911 4.801 1.00 94.75 89 VAL A C 1
ATOM 712 O O . VAL A 1 89 ? -2.524 -4.206 3.872 1.00 94.75 89 VAL A O 1
ATOM 715 N N . GLU A 1 90 ? -2.125 -6.238 4.741 1.00 96.44 90 GLU A N 1
ATOM 716 C CA . GLU A 1 90 ? -2.613 -7.032 3.614 1.00 96.44 90 GLU A CA 1
ATOM 717 C C . GLU A 1 90 ? -3.987 -7.611 3.971 1.00 96.44 90 GLU A C 1
ATOM 719 O O . GLU A 1 90 ? -4.118 -8.290 4.987 1.00 96.44 90 GLU A O 1
ATOM 724 N N . PHE A 1 91 ? -4.992 -7.376 3.130 1.00 97.19 91 PHE A N 1
ATOM 725 C CA . PHE A 1 91 ? -6.360 -7.870 3.285 1.00 97.19 91 PHE A CA 1
ATOM 726 C C . PHE A 1 91 ? -6.705 -8.916 2.223 1.00 97.19 91 PHE A C 1
ATOM 728 O O . PHE A 1 91 ? -6.218 -8.864 1.087 1.00 97.19 91 PHE A O 1
ATOM 735 N N . ASN A 1 92 ? -7.591 -9.847 2.579 1.00 97.19 92 ASN A N 1
ATOM 736 C CA . ASN A 1 92 ? -8.142 -10.844 1.655 1.00 97.19 92 ASN A CA 1
ATOM 737 C C . ASN A 1 92 ? -9.323 -10.326 0.824 1.00 97.19 92 ASN A C 1
ATOM 739 O O . ASN A 1 92 ? -9.650 -10.923 -0.199 1.00 97.19 92 ASN A O 1
ATOM 743 N N . ASN A 1 93 ? -9.949 -9.226 1.244 1.00 97.31 93 ASN A N 1
ATOM 744 C CA . ASN A 1 93 ? -11.156 -8.683 0.639 1.00 97.31 93 ASN A CA 1
ATOM 745 C C . ASN A 1 93 ? -11.030 -7.167 0.451 1.00 97.31 93 ASN A C 1
ATOM 747 O O . ASN A 1 93 ? -10.684 -6.443 1.386 1.00 97.31 93 ASN A O 1
ATOM 751 N N . TYR A 1 94 ? -11.353 -6.691 -0.751 1.00 97.50 94 TYR A N 1
ATOM 752 C CA . TYR A 1 94 ? -11.299 -5.276 -1.104 1.00 97.50 94 TYR A CA 1
ATOM 753 C C . TYR A 1 94 ? -12.271 -4.430 -0.271 1.00 97.50 94 TYR A C 1
ATOM 755 O O . TYR A 1 94 ? -11.951 -3.289 0.045 1.00 97.50 94 TYR A O 1
ATOM 763 N N . LYS A 1 95 ? -13.429 -4.986 0.131 1.00 97.06 95 LYS A N 1
ATOM 764 C CA . LYS A 1 95 ? -14.412 -4.272 0.965 1.00 97.06 95 LYS A CA 1
ATOM 765 C C . LYS A 1 95 ? -13.805 -3.896 2.313 1.00 97.06 95 LYS A C 1
ATOM 767 O O . LYS A 1 95 ? -13.743 -2.721 2.633 1.00 97.06 95 LYS A O 1
ATOM 772 N N . LYS A 1 96 ? -13.231 -4.875 3.018 1.00 96.50 96 LYS A N 1
ATOM 773 C CA . LYS A 1 96 ? -12.574 -4.668 4.320 1.00 96.50 96 LYS A CA 1
ATOM 774 C C . LYS A 1 96 ? -11.381 -3.711 4.226 1.00 96.50 96 LYS A C 1
ATOM 776 O O . LYS A 1 96 ? -11.168 -2.894 5.114 1.00 96.50 96 LYS A O 1
ATOM 781 N N . ALA A 1 97 ? -10.630 -3.776 3.126 1.00 96.38 97 ALA A N 1
ATOM 782 C CA . ALA A 1 97 ? -9.561 -2.822 2.851 1.00 96.38 97 ALA A CA 1
ATOM 783 C C . ALA A 1 97 ? -10.115 -1.387 2.685 1.00 96.38 97 ALA A C 1
ATOM 785 O O . ALA A 1 97 ? -9.620 -0.446 3.303 1.00 96.38 97 ALA A O 1
ATOM 786 N N . ASN A 1 98 ? -11.177 -1.210 1.898 1.00 96.19 98 ASN A N 1
ATOM 787 C CA . ASN A 1 98 ? -11.824 0.090 1.718 1.00 96.19 98 ASN A CA 1
ATOM 788 C C . ASN A 1 98 ? -12.480 0.609 3.010 1.00 96.19 98 ASN A C 1
ATOM 790 O O . ASN A 1 98 ? -12.449 1.814 3.249 1.00 96.19 98 ASN A O 1
ATOM 794 N N . ASP A 1 99 ? -13.017 -0.273 3.855 1.00 94.56 99 ASP A N 1
ATOM 795 C CA . ASP A 1 99 ? -13.558 0.086 5.172 1.00 94.56 99 ASP A CA 1
ATOM 796 C C . ASP A 1 99 ? -12.459 0.691 6.059 1.00 94.56 99 ASP A C 1
ATOM 798 O O . ASP A 1 99 ? -12.664 1.746 6.658 1.00 94.56 99 ASP A O 1
ATOM 802 N N . LEU A 1 100 ? -11.257 0.090 6.068 1.00 93.81 100 LEU A N 1
ATOM 803 C CA . LEU A 1 100 ? -10.088 0.662 6.745 1.00 93.81 100 LEU A CA 1
ATOM 804 C C . LEU A 1 100 ? -9.736 2.050 6.178 1.00 93.81 100 LEU A C 1
ATOM 806 O O . LEU A 1 100 ? -9.483 2.968 6.950 1.00 93.81 100 LEU A O 1
ATOM 810 N N . LEU A 1 101 ? -9.728 2.218 4.850 1.00 94.69 101 LEU A N 1
ATOM 811 C CA . LEU A 1 101 ? -9.399 3.498 4.198 1.00 94.69 101 LEU A CA 1
ATOM 812 C C . LEU A 1 101 ? -10.410 4.612 4.511 1.00 94.69 101 LEU A C 1
ATOM 814 O O . LEU A 1 101 ? -10.022 5.775 4.601 1.00 94.69 101 LEU A O 1
ATOM 818 N N . ASN A 1 102 ? -11.688 4.267 4.679 1.00 93.81 102 ASN A N 1
ATOM 819 C CA . ASN A 1 102 ? -12.756 5.217 5.003 1.00 93.81 102 ASN A CA 1
ATOM 820 C C . ASN A 1 102 ? -12.827 5.580 6.489 1.00 93.81 102 ASN A C 1
ATOM 822 O O . ASN A 1 102 ? -13.493 6.555 6.849 1.00 93.81 102 ASN A O 1
ATOM 826 N N . ASN A 1 103 ? -12.167 4.816 7.359 1.00 90.94 103 ASN A N 1
ATOM 827 C CA . ASN A 1 103 ? -12.256 5.029 8.792 1.00 90.94 103 ASN A CA 1
ATOM 828 C C . ASN A 1 103 ? -11.400 6.232 9.234 1.00 90.94 103 ASN A C 1
ATOM 830 O O . ASN A 1 103 ? -10.175 6.154 9.366 1.00 90.94 103 ASN A O 1
ATOM 834 N N . LYS A 1 104 ? -12.077 7.359 9.484 1.00 89.06 104 LYS A N 1
ATOM 835 C CA . LYS A 1 104 ? -11.458 8.609 9.948 1.00 89.06 104 LYS A CA 1
ATOM 836 C C . LYS A 1 104 ? -10.911 8.510 11.372 1.00 89.06 104 LYS A C 1
ATOM 838 O O . LYS A 1 104 ? -9.873 9.103 11.645 1.00 89.06 104 LYS A O 1
ATOM 843 N N . GLU A 1 105 ? -11.532 7.713 12.242 1.00 87.62 105 GLU A N 1
ATOM 844 C CA . GLU A 1 105 ? -11.131 7.592 13.651 1.00 87.62 105 GLU A CA 1
ATOM 845 C C . GLU A 1 105 ? -9.689 7.098 13.781 1.00 87.62 105 GLU A C 1
ATOM 847 O O . GLU A 1 105 ? -8.935 7.574 14.619 1.00 87.62 105 GLU A O 1
ATOM 852 N N . ILE A 1 106 ? -9.261 6.196 12.897 1.00 86.25 106 ILE A N 1
ATOM 853 C CA . ILE A 1 106 ? -7.882 5.687 12.863 1.00 86.25 106 ILE A CA 1
ATOM 854 C C . ILE A 1 106 ? -6.904 6.806 12.517 1.00 86.25 106 ILE A C 1
ATOM 856 O O . ILE A 1 106 ? -5.863 6.960 13.154 1.00 86.25 106 ILE A O 1
ATOM 860 N N . ASN A 1 107 ? -7.237 7.573 11.480 1.00 87.50 107 ASN A N 1
ATOM 861 C CA . ASN A 1 107 ? -6.404 8.654 10.971 1.00 87.50 107 ASN A CA 1
ATOM 862 C C . ASN A 1 107 ? -6.233 9.756 12.028 1.00 87.50 107 ASN A C 1
ATOM 864 O O . ASN A 1 107 ? -5.134 10.297 12.177 1.00 87.50 107 ASN A O 1
ATOM 868 N N . ASP A 1 108 ? -7.288 10.029 12.795 1.00 87.44 108 ASP A N 1
ATOM 869 C CA . ASP A 1 108 ? -7.306 11.080 13.808 1.00 87.44 108 ASP A CA 1
ATOM 870 C C . ASP A 1 108 ? -6.702 10.613 15.145 1.00 87.44 108 ASP A C 1
ATOM 872 O O . ASP A 1 108 ? -5.822 11.289 15.679 1.00 87.44 108 ASP A O 1
ATOM 876 N N . ASN A 1 109 ? -7.064 9.423 15.640 1.00 86.06 109 ASN A N 1
ATOM 877 C CA . ASN A 1 109 ? -6.578 8.894 16.923 1.00 86.06 109 ASN A CA 1
ATOM 878 C C . ASN A 1 109 ? -5.096 8.500 16.875 1.00 86.06 109 ASN A C 1
ATOM 880 O O . ASN A 1 109 ? -4.337 8.802 17.795 1.00 86.06 109 ASN A O 1
ATOM 884 N N . LEU A 1 110 ? -4.662 7.835 15.797 1.00 85.81 110 LEU A N 1
ATOM 885 C CA . LEU A 1 110 ? -3.269 7.397 15.641 1.00 85.81 110 LEU A CA 1
ATOM 886 C C . LEU A 1 110 ? -2.400 8.422 14.913 1.00 85.81 110 LEU A C 1
ATOM 888 O O . LEU A 1 110 ? -1.186 8.231 14.835 1.00 85.81 110 LEU A O 1
ATOM 892 N N . LYS A 1 111 ? -3.002 9.490 14.373 1.00 91.12 111 LYS A N 1
ATOM 893 C CA . LYS A 1 111 ? -2.325 10.505 13.553 1.00 91.12 111 LYS A CA 1
ATOM 894 C C . LYS A 1 111 ? -1.531 9.889 12.395 1.00 91.12 111 LYS A C 1
ATOM 896 O O . LYS A 1 111 ? -0.377 10.228 12.126 1.00 91.12 111 LYS A O 1
ATOM 901 N N . VAL A 1 112 ? -2.168 8.969 11.680 1.00 93.00 112 VAL A N 1
ATOM 902 C CA . VAL A 1 112 ? -1.572 8.236 10.554 1.00 93.00 112 VAL A CA 1
ATOM 903 C C . VAL A 1 112 ? -2.260 8.574 9.245 1.00 93.00 112 VAL A C 1
ATOM 905 O O . VAL A 1 112 ? -3.462 8.784 9.214 1.00 93.00 112 VAL A O 1
ATOM 908 N N . SER A 1 113 ? -1.529 8.572 8.137 1.00 93.50 113 SER A N 1
ATOM 909 C CA . SER A 1 113 ? -2.113 8.570 6.801 1.00 93.50 113 SER A CA 1
ATOM 910 C C . SER A 1 113 ? -2.269 7.138 6.286 1.00 93.50 113 SER A C 1
ATOM 912 O O . SER A 1 113 ? -1.341 6.329 6.322 1.00 93.50 113 SER A O 1
ATOM 914 N N . LEU A 1 114 ? -3.469 6.831 5.798 1.00 94.56 114 LEU A N 1
ATOM 915 C CA . LEU A 1 114 ? -3.804 5.564 5.155 1.00 94.56 114 LEU A CA 1
ATOM 916 C C . LEU A 1 114 ? -3.851 5.781 3.643 1.00 94.56 114 LEU A C 1
ATOM 918 O O . LEU A 1 114 ? -4.510 6.710 3.177 1.00 94.56 114 LEU A O 1
ATOM 922 N N . TYR A 1 115 ? -3.155 4.951 2.869 1.00 95.44 115 TYR A N 1
ATOM 923 C CA . TYR A 1 115 ? -3.194 5.042 1.409 1.00 95.44 115 TYR A CA 1
ATOM 924 C C . TYR A 1 115 ? -2.880 3.717 0.716 1.00 95.44 115 TYR A C 1
ATOM 926 O O . TYR A 1 115 ? -2.202 2.840 1.255 1.00 95.44 115 TYR A O 1
ATOM 934 N N . ILE A 1 116 ? -3.343 3.590 -0.526 1.00 95.50 116 ILE A N 1
ATOM 935 C CA . ILE A 1 116 ? -2.973 2.486 -1.412 1.00 95.50 116 ILE A CA 1
ATOM 936 C C . ILE A 1 116 ? -1.594 2.802 -2.009 1.00 95.50 116 ILE A C 1
ATOM 938 O O . ILE A 1 116 ? -1.428 3.863 -2.622 1.00 95.50 116 ILE A O 1
ATOM 942 N N . PRO A 1 117 ? -0.580 1.930 -1.850 1.00 93.44 117 PRO A N 1
ATOM 943 C CA . PRO A 1 117 ? 0.742 2.195 -2.389 1.00 93.44 117 PRO A CA 1
ATOM 944 C C . PRO A 1 117 ? 0.676 2.291 -3.921 1.00 93.44 117 PRO A C 1
ATOM 946 O O . PRO A 1 117 ? 0.025 1.461 -4.563 1.00 93.44 117 PRO A O 1
ATOM 949 N N . PRO A 1 118 ? 1.370 3.264 -4.537 1.00 90.94 118 PRO A N 1
ATOM 950 C CA . PRO A 1 118 ? 1.394 3.375 -5.985 1.00 90.94 118 PRO A CA 1
ATOM 951 C C . PRO A 1 118 ? 2.039 2.131 -6.599 1.00 90.94 118 PRO A C 1
ATOM 953 O O . PRO A 1 118 ? 3.010 1.576 -6.071 1.00 90.94 118 PRO A O 1
ATOM 956 N N . VAL A 1 119 ? 1.519 1.707 -7.750 1.00 88.38 119 VAL A N 1
ATOM 957 C CA . VAL A 1 119 ? 2.097 0.595 -8.505 1.00 88.38 119 VAL A CA 1
ATOM 958 C C . VAL A 1 119 ? 3.469 1.022 -9.020 1.00 88.38 119 VAL A C 1
ATOM 960 O O . VAL A 1 119 ? 3.586 1.850 -9.919 1.00 88.38 119 VAL A O 1
ATOM 963 N N . ILE A 1 120 ? 4.523 0.448 -8.442 1.00 89.56 120 ILE A N 1
ATOM 964 C CA . ILE A 1 120 ? 5.897 0.707 -8.871 1.00 89.56 120 ILE A CA 1
ATOM 965 C C . ILE A 1 120 ? 6.326 -0.298 -9.937 1.00 89.56 120 ILE A C 1
ATOM 967 O O . ILE A 1 120 ? 6.169 -1.511 -9.767 1.00 89.56 120 ILE A O 1
ATOM 971 N N . GLN A 1 121 ? 6.904 0.206 -11.025 1.00 93.44 121 GLN A N 1
ATOM 972 C CA . GLN A 1 121 ? 7.619 -0.607 -12.001 1.00 93.44 121 GLN A CA 1
ATOM 973 C C . GLN A 1 121 ? 9.113 -0.576 -11.684 1.00 93.44 121 GLN A C 1
ATOM 975 O O . GLN A 1 121 ? 9.714 0.484 -11.511 1.00 93.44 121 GLN A O 1
ATOM 980 N N . CYS A 1 122 ? 9.733 -1.749 -11.615 1.00 94.75 122 CYS A N 1
ATOM 981 C CA . CYS A 1 122 ? 11.173 -1.849 -11.481 1.00 94.75 122 CYS A CA 1
ATOM 982 C C . CYS A 1 122 ? 11.842 -1.391 -12.781 1.00 94.75 122 CYS A C 1
ATOM 984 O O . CYS A 1 122 ? 11.700 -2.051 -13.806 1.00 94.75 122 CYS A O 1
ATOM 986 N N . TYR A 1 123 ? 12.633 -0.319 -12.740 1.00 93.94 123 TYR A N 1
ATOM 987 C CA . TYR A 1 123 ? 13.369 0.157 -13.920 1.00 93.94 123 TYR A CA 1
ATOM 988 C C . TYR A 1 123 ? 14.442 -0.806 -14.423 1.00 93.94 123 TYR A C 1
ATOM 990 O O . TYR A 1 123 ? 14.920 -0.641 -15.539 1.00 93.94 123 TYR A O 1
ATOM 998 N N . ASN A 1 124 ? 14.812 -1.806 -13.617 1.00 96.12 124 ASN A N 1
ATOM 999 C CA . ASN A 1 124 ? 15.833 -2.755 -14.012 1.00 96.12 124 ASN A CA 1
ATOM 1000 C C . ASN A 1 124 ? 15.258 -3.927 -14.815 1.00 96.12 124 ASN A C 1
ATOM 1002 O O . ASN A 1 124 ? 15.632 -4.136 -15.959 1.00 96.12 124 ASN A O 1
ATOM 1006 N N . CYS A 1 125 ? 14.296 -4.668 -14.260 1.00 96.44 125 CYS A N 1
ATOM 1007 C CA . CYS A 1 125 ? 13.708 -5.828 -14.943 1.00 96.44 125 CYS A CA 1
ATOM 1008 C C . CYS A 1 125 ? 12.337 -5.563 -15.590 1.00 96.44 125 CYS A C 1
ATOM 1010 O O . CYS A 1 125 ? 11.740 -6.484 -16.147 1.00 96.44 125 CYS A O 1
ATOM 1012 N N . LEU A 1 126 ? 11.816 -4.337 -15.477 1.00 94.25 126 LEU A N 1
ATOM 1013 C CA . LEU A 1 126 ? 10.522 -3.874 -16.001 1.00 94.25 126 LEU A CA 1
ATOM 1014 C C . LEU A 1 126 ? 9.283 -4.587 -15.435 1.00 94.25 126 LEU A C 1
ATOM 1016 O O . LEU A 1 126 ? 8.174 -4.354 -15.916 1.00 94.25 126 LEU A O 1
ATOM 1020 N N . ARG A 1 127 ? 9.435 -5.418 -14.396 1.00 93.88 127 ARG A N 1
ATOM 1021 C CA . ARG A 1 127 ? 8.316 -6.041 -13.668 1.00 93.88 127 ARG A CA 1
ATOM 1022 C C . ARG A 1 127 ? 7.799 -5.121 -12.560 1.00 93.88 127 ARG A C 1
ATOM 1024 O O . ARG A 1 127 ? 8.551 -4.319 -12.010 1.00 93.88 127 ARG A O 1
ATOM 1031 N N . TYR A 1 128 ? 6.528 -5.268 -12.203 1.00 92.31 128 TYR A N 1
ATOM 1032 C CA . TYR A 1 128 ? 5.899 -4.496 -11.130 1.00 92.31 128 TYR A CA 1
ATOM 1033 C C . TYR A 1 128 ? 6.216 -5.049 -9.728 1.00 92.31 128 TYR A C 1
ATOM 1035 O O . TYR A 1 128 ? 6.656 -6.191 -9.571 1.00 92.31 128 TYR A O 1
ATOM 1043 N N . GLY A 1 129 ? 5.995 -4.225 -8.700 1.00 87.31 129 GLY A N 1
ATOM 1044 C CA . GLY A 1 129 ? 5.963 -4.645 -7.292 1.00 87.31 129 GLY A CA 1
ATOM 1045 C C . GLY A 1 129 ? 7.291 -4.576 -6.531 1.00 87.31 129 GLY A C 1
ATOM 1046 O O . GLY A 1 129 ? 7.335 -4.914 -5.351 1.00 87.31 129 GLY A O 1
ATOM 1047 N N . HIS A 1 130 ? 8.379 -4.130 -7.162 1.00 92.69 130 HIS A N 1
ATOM 1048 C CA . HIS A 1 130 ? 9.657 -3.904 -6.481 1.00 92.69 130 HIS A CA 1
ATOM 1049 C C . HIS A 1 130 ? 10.438 -2.747 -7.107 1.00 92.69 130 HIS A C 1
ATOM 1051 O O . HIS A 1 130 ? 10.151 -2.311 -8.221 1.00 92.69 130 HIS A O 1
ATOM 1057 N N . THR A 1 131 ? 11.426 -2.231 -6.374 1.00 93.06 131 THR A N 1
ATOM 1058 C CA . THR A 1 131 ? 12.299 -1.154 -6.854 1.00 93.06 131 THR A CA 1
ATOM 1059 C C . THR A 1 131 ? 13.555 -1.735 -7.501 1.00 93.06 131 THR A C 1
ATOM 1061 O O . THR A 1 131 ? 13.926 -2.881 -7.247 1.00 93.06 131 THR A O 1
ATOM 1064 N N . ALA A 1 132 ? 14.257 -0.934 -8.307 1.00 94.62 132 ALA A N 1
ATOM 1065 C CA . ALA A 1 132 ? 15.523 -1.348 -8.917 1.00 94.62 132 ALA A CA 1
ATOM 1066 C C . ALA A 1 132 ? 16.567 -1.797 -7.873 1.00 94.62 132 ALA A C 1
ATOM 1068 O O . ALA A 1 132 ? 17.290 -2.758 -8.111 1.00 94.62 132 ALA A O 1
ATOM 1069 N N . LYS A 1 133 ? 16.583 -1.168 -6.687 1.00 95.06 133 LYS A N 1
ATOM 1070 C CA . LYS A 1 133 ? 17.518 -1.485 -5.591 1.00 95.06 133 LYS A CA 1
ATOM 1071 C C . LYS A 1 133 ? 17.330 -2.891 -5.015 1.00 95.06 133 LYS A C 1
ATOM 1073 O O . LYS A 1 133 ? 18.289 -3.482 -4.537 1.00 95.06 133 LYS A O 1
ATOM 1078 N N . THR A 1 134 ? 16.108 -3.422 -5.039 1.00 94.81 134 THR A N 1
ATOM 1079 C CA . THR A 1 134 ? 15.783 -4.767 -4.528 1.00 94.81 134 THR A CA 1
ATOM 1080 C C . THR A 1 134 ? 15.534 -5.774 -5.652 1.00 94.81 134 THR A C 1
ATOM 1082 O O . THR A 1 134 ? 15.035 -6.877 -5.410 1.00 94.81 134 THR A O 1
ATOM 1085 N N . CYS A 1 135 ? 15.865 -5.406 -6.892 1.00 96.56 135 CYS A N 1
ATOM 1086 C CA . CYS A 1 135 ? 15.653 -6.238 -8.063 1.00 96.56 135 CYS A CA 1
ATOM 1087 C C . CYS A 1 135 ? 16.597 -7.440 -8.066 1.00 96.56 135 CYS A C 1
ATOM 1089 O O . CYS A 1 135 ? 17.812 -7.292 -8.008 1.00 96.56 135 CYS A O 1
ATOM 1091 N N . LYS A 1 136 ? 16.019 -8.637 -8.205 1.00 97.50 136 LYS A N 1
ATOM 1092 C CA . LYS A 1 136 ? 16.754 -9.891 -8.448 1.00 97.50 136 LYS A CA 1
ATOM 1093 C C . LYS A 1 136 ? 16.697 -10.342 -9.914 1.00 97.50 136 LYS A C 1
ATOM 1095 O O . LYS A 1 136 ? 17.231 -11.389 -10.261 1.00 97.50 136 LYS A O 1
ATOM 1100 N N . GLY A 1 137 ? 15.975 -9.605 -10.760 1.00 96.31 137 GLY A N 1
ATOM 1101 C CA . GLY A 1 137 ? 15.863 -9.879 -12.191 1.00 96.31 137 GLY A CA 1
ATOM 1102 C C . GLY A 1 137 ? 17.049 -9.326 -12.981 1.00 96.31 137 GLY A C 1
ATOM 1103 O O . GLY A 1 137 ? 17.718 -8.405 -12.522 1.00 96.31 137 GLY A O 1
ATOM 1104 N N . LYS A 1 138 ? 17.266 -9.874 -14.182 1.00 96.88 138 LYS A N 1
ATOM 1105 C CA . LYS A 1 138 ? 18.238 -9.351 -15.152 1.00 96.88 138 LYS A CA 1
ATOM 1106 C C . LYS A 1 138 ? 17.798 -7.980 -15.667 1.00 96.88 138 LYS A C 1
ATOM 1108 O O . LYS A 1 138 ? 16.597 -7.774 -15.866 1.00 96.88 138 LYS A O 1
ATOM 1113 N N . ASP A 1 139 ? 18.763 -7.104 -15.928 1.00 96.75 139 ASP A N 1
ATOM 1114 C CA . ASP A 1 139 ? 18.526 -5.811 -16.561 1.00 96.75 139 ASP A CA 1
ATOM 1115 C C . ASP A 1 139 ? 17.871 -5.997 -17.940 1.00 96.75 139 ASP A C 1
ATOM 1117 O O . ASP A 1 139 ? 18.327 -6.788 -18.774 1.00 96.75 139 ASP A O 1
ATOM 1121 N N . LYS A 1 140 ? 16.802 -5.244 -18.188 1.00 95.75 140 LYS A N 1
ATOM 1122 C CA . LYS A 1 140 ? 16.035 -5.240 -19.429 1.00 95.75 140 LYS A CA 1
ATOM 1123 C C . LYS A 1 140 ? 16.071 -3.858 -20.068 1.00 95.75 140 LYS A C 1
ATOM 1125 O O . LYS A 1 140 ? 16.006 -2.834 -19.396 1.00 95.75 140 LYS A O 1
ATOM 1130 N N . CYS A 1 141 ? 16.124 -3.823 -21.393 1.00 92.56 141 CYS A N 1
ATOM 1131 C CA . CYS A 1 141 ? 16.005 -2.590 -22.155 1.00 92.56 141 CYS A CA 1
ATOM 1132 C C . CYS A 1 141 ? 14.585 -2.022 -22.019 1.00 92.56 141 CYS A C 1
ATOM 1134 O O . CYS A 1 141 ? 13.616 -2.665 -22.425 1.00 92.56 141 CYS A O 1
ATOM 1136 N N . PHE A 1 142 ? 14.462 -0.788 -21.520 1.00 88.50 142 PHE A N 1
ATOM 1137 C CA . PHE A 1 142 ? 13.178 -0.089 -21.347 1.00 88.50 142 PHE A CA 1
ATOM 1138 C C . PHE A 1 142 ? 12.382 0.056 -22.656 1.00 88.50 142 PHE A C 1
ATOM 1140 O O . PHE A 1 142 ? 11.168 0.242 -22.651 1.00 88.50 142 PHE A O 1
ATOM 1147 N N . THR A 1 143 ? 13.056 -0.017 -23.806 1.00 87.19 143 THR A N 1
ATOM 1148 C CA . THR A 1 143 ? 12.409 0.148 -25.110 1.00 87.19 143 THR A CA 1
ATOM 1149 C C . THR A 1 143 ? 11.868 -1.149 -25.690 1.00 87.19 143 THR A C 1
ATOM 1151 O O . THR A 1 143 ? 10.768 -1.126 -26.233 1.00 87.19 143 THR A O 1
ATOM 1154 N N . CYS A 1 144 ? 12.606 -2.255 -25.600 1.00 88.75 144 CYS A N 1
ATOM 1155 C CA . CYS A 1 144 ? 12.227 -3.510 -26.258 1.00 88.75 144 CYS A CA 1
ATOM 1156 C C . CYS A 1 144 ? 11.892 -4.654 -25.285 1.00 88.75 144 CYS A C 1
ATOM 1158 O O . CYS A 1 144 ? 11.454 -5.711 -25.730 1.00 88.75 144 CYS A O 1
ATOM 1160 N N . GLY A 1 145 ? 12.125 -4.489 -23.978 1.00 91.06 145 GLY A N 1
ATOM 1161 C CA . GLY A 1 145 ? 11.892 -5.516 -22.955 1.00 91.06 145 GLY A CA 1
ATOM 1162 C C . GLY A 1 145 ? 12.845 -6.721 -23.005 1.00 91.06 145 GLY A C 1
ATOM 1163 O O . GLY A 1 145 ? 12.716 -7.632 -22.184 1.00 91.06 145 GLY A O 1
ATOM 1164 N N . LYS A 1 146 ? 13.800 -6.748 -23.946 1.00 91.94 146 LYS A N 1
ATOM 1165 C CA . LYS A 1 146 ? 14.865 -7.765 -24.035 1.00 91.94 146 LYS A CA 1
ATOM 1166 C C . LYS A 1 146 ? 15.996 -7.459 -23.054 1.00 91.94 146 LYS A C 1
ATOM 1168 O O . LYS A 1 146 ? 15.939 -6.454 -22.351 1.00 91.94 146 LYS A O 1
ATOM 1173 N N . ASP A 1 147 ? 16.989 -8.343 -22.972 1.00 94.69 147 ASP A N 1
ATOM 1174 C CA . ASP A 1 147 ? 18.182 -8.116 -22.146 1.00 94.69 147 ASP A CA 1
ATOM 1175 C C . ASP A 1 147 ? 18.854 -6.782 -22.513 1.00 94.69 147 ASP A C 1
ATOM 1177 O O . ASP A 1 147 ? 18.755 -6.319 -23.654 1.00 94.69 147 ASP A O 1
ATOM 1181 N N . LYS A 1 148 ? 19.454 -6.127 -21.513 1.00 93.25 148 LYS A N 1
ATOM 1182 C CA . LYS A 1 148 ? 20.095 -4.817 -21.670 1.00 93.25 148 LYS A CA 1
ATOM 1183 C C . LYS A 1 148 ? 21.116 -4.853 -22.808 1.00 93.25 148 LYS A C 1
ATOM 1185 O O . LYS A 1 148 ? 21.976 -5.727 -22.848 1.00 93.25 148 LYS A O 1
ATOM 1190 N N . HIS A 1 149 ? 20.995 -3.893 -23.715 1.00 89.06 149 HIS A N 1
ATOM 1191 C CA . HIS A 1 149 ? 21.886 -3.702 -24.849 1.00 89.06 149 HIS A CA 1
ATOM 1192 C C . HIS A 1 149 ? 22.162 -2.208 -25.009 1.00 89.06 149 HIS A C 1
ATOM 1194 O O . HIS A 1 149 ? 21.306 -1.383 -24.667 1.00 89.06 149 HIS A O 1
ATOM 1200 N N . ASP A 1 150 ? 23.332 -1.870 -25.543 1.00 86.75 150 ASP A N 1
ATOM 1201 C CA . ASP A 1 150 ? 23.651 -0.491 -25.891 1.00 86.75 150 ASP A CA 1
ATOM 1202 C C . ASP A 1 150 ? 22.740 -0.054 -27.044 1.00 86.75 150 ASP A C 1
ATOM 1204 O O . ASP A 1 150 ? 22.484 -0.804 -27.990 1.00 86.75 150 ASP A O 1
ATOM 1208 N N . ILE A 1 151 ? 22.151 1.134 -26.920 1.00 76.25 151 ILE A N 1
ATOM 1209 C CA . ILE A 1 151 ? 21.188 1.671 -27.896 1.00 76.25 151 ILE A CA 1
ATOM 1210 C C . ILE A 1 151 ? 21.928 2.304 -29.090 1.00 76.25 151 ILE A C 1
ATOM 1212 O O . ILE A 1 151 ? 21.330 2.539 -30.139 1.00 76.25 151 ILE A O 1
ATOM 1216 N N . ASP A 1 152 ? 23.240 2.499 -28.961 1.00 69.69 152 ASP A N 1
ATOM 1217 C CA . ASP A 1 152 ? 24.013 3.390 -29.824 1.00 69.69 152 ASP A CA 1
ATOM 1218 C C . ASP A 1 152 ? 24.531 2.735 -31.107 1.00 69.69 152 ASP A C 1
ATOM 1220 O O . ASP A 1 152 ? 25.188 3.392 -31.910 1.00 69.69 152 ASP A O 1
ATOM 1224 N N . LYS A 1 153 ? 24.243 1.453 -31.348 1.00 57.19 153 LYS A N 1
ATOM 1225 C CA . LYS A 1 153 ? 24.706 0.760 -32.555 1.00 57.19 153 LYS A CA 1
ATOM 1226 C C . LYS A 1 153 ? 23.578 -0.076 -33.138 1.00 57.19 153 LYS A C 1
ATOM 1228 O O . LYS A 1 153 ? 23.145 -1.044 -32.530 1.00 57.19 153 LYS A O 1
ATOM 1233 N N . GLU A 1 154 ? 23.072 0.415 -34.267 1.00 57.41 154 GLU A N 1
ATOM 1234 C CA . GLU A 1 154 ? 22.371 -0.273 -35.357 1.00 57.41 154 GLU A CA 1
ATOM 1235 C C . GLU A 1 154 ? 21.681 -1.615 -35.054 1.00 57.41 154 GLU A C 1
ATOM 1237 O O . GLU A 1 154 ? 22.287 -2.575 -34.595 1.00 57.41 154 GLU A O 1
ATOM 1242 N N . SER A 1 155 ? 20.421 -1.718 -35.498 1.00 56.38 155 SER A N 1
ATOM 1243 C CA . SER A 1 155 ? 19.588 -2.936 -35.565 1.00 56.38 155 SER A CA 1
ATOM 1244 C C . SER A 1 155 ? 18.664 -3.247 -34.378 1.00 56.38 155 SER A C 1
ATOM 1246 O O . SER A 1 155 ? 18.458 -4.395 -33.987 1.00 56.38 155 SER A O 1
ATOM 1248 N N . VAL A 1 156 ? 17.892 -2.255 -33.928 1.00 58.03 156 VAL A N 1
ATOM 1249 C CA . VAL A 1 156 ? 16.511 -2.572 -33.519 1.00 58.03 156 VAL A CA 1
ATOM 1250 C C . VAL A 1 156 ? 15.576 -2.163 -34.663 1.00 58.03 156 VAL A C 1
ATOM 1252 O O . VAL A 1 156 ? 15.098 -1.028 -34.666 1.00 58.03 156 VAL A O 1
ATOM 1255 N N . PRO A 1 157 ? 15.254 -3.061 -35.626 1.00 56.78 157 PRO A N 1
ATOM 1256 C CA . PRO A 1 157 ? 14.290 -2.788 -36.705 1.00 56.78 157 PRO A CA 1
ATOM 1257 C C . PRO A 1 157 ? 12.916 -2.349 -36.182 1.00 56.78 157 PRO A C 1
ATOM 1259 O O . PRO A 1 157 ? 12.103 -1.783 -36.904 1.00 56.78 157 PRO A O 1
ATOM 1262 N N . GLN A 1 158 ? 12.647 -2.605 -34.900 1.00 55.25 158 GLN A N 1
ATOM 1263 C CA . GLN A 1 158 ? 11.417 -2.212 -34.236 1.00 55.25 158 GLN A CA 1
ATOM 1264 C C . GLN A 1 158 ? 11.426 -0.778 -33.693 1.00 55.25 158 GLN A C 1
ATOM 1266 O O . GLN A 1 158 ? 10.370 -0.323 -33.287 1.00 55.25 158 GLN A O 1
ATOM 1271 N N . LEU A 1 159 ? 12.531 -0.019 -33.691 1.00 55.69 159 LEU A N 1
ATOM 1272 C CA . LEU A 1 159 ? 12.533 1.354 -33.152 1.00 55.69 159 LEU A CA 1
ATOM 1273 C C . LEU A 1 159 ? 11.633 2.316 -33.944 1.00 55.69 159 LEU A C 1
ATOM 1275 O O . LEU A 1 159 ? 11.029 3.202 -33.346 1.00 55.69 159 LEU A O 1
ATOM 1279 N N . SER A 1 160 ? 11.469 2.125 -35.255 1.00 55.31 160 SER A N 1
ATOM 1280 C CA . SER A 1 160 ? 10.529 2.910 -36.071 1.00 55.31 160 SER A CA 1
ATOM 1281 C C . SER A 1 160 ? 9.063 2.587 -35.735 1.00 55.31 160 SER A C 1
ATOM 1283 O O . SER A 1 160 ? 8.262 3.502 -35.533 1.00 55.31 160 SER A O 1
ATOM 1285 N N . ARG A 1 161 ? 8.722 1.302 -35.555 1.00 56.06 161 ARG A N 1
ATOM 1286 C CA . ARG A 1 161 ? 7.389 0.847 -35.100 1.00 56.06 161 ARG A CA 1
ATOM 1287 C C . ARG A 1 161 ? 7.115 1.165 -33.626 1.00 56.06 161 ARG A C 1
ATOM 1289 O O . ARG A 1 161 ? 5.986 1.471 -33.259 1.00 56.06 161 ARG A O 1
ATOM 1296 N N . ILE A 1 162 ? 8.137 1.131 -32.775 1.00 57.12 162 ILE A N 1
ATOM 1297 C CA . ILE A 1 162 ? 8.047 1.439 -31.344 1.00 57.12 162 ILE A CA 1
ATOM 1298 C C . ILE A 1 162 ? 7.949 2.949 -31.125 1.00 57.12 162 ILE A 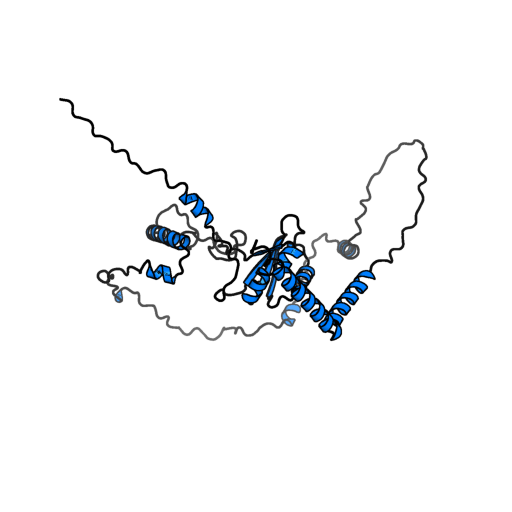C 1
ATOM 1300 O O . ILE A 1 162 ? 7.264 3.365 -30.208 1.00 57.12 162 ILE A O 1
ATOM 1304 N N . ARG A 1 163 ? 8.551 3.808 -31.959 1.00 56.72 163 ARG A N 1
ATOM 1305 C CA . ARG A 1 163 ? 8.355 5.269 -31.858 1.00 56.72 163 ARG A CA 1
ATOM 1306 C C . ARG A 1 163 ? 6.932 5.689 -32.235 1.00 56.72 163 ARG A C 1
ATOM 1308 O O . ARG A 1 163 ? 6.366 6.549 -31.568 1.00 56.72 163 ARG A O 1
ATOM 1315 N N . THR A 1 164 ? 6.334 5.065 -33.250 1.00 55.88 164 THR A N 1
ATOM 1316 C CA . THR A 1 164 ? 4.934 5.318 -33.638 1.00 55.88 164 THR A CA 1
ATOM 1317 C C . THR A 1 164 ? 3.944 4.738 -32.624 1.00 55.88 164 THR A C 1
ATOM 1319 O O . THR A 1 164 ? 3.017 5.443 -32.224 1.00 55.88 164 THR A O 1
ATOM 1322 N N . THR A 1 165 ? 4.191 3.525 -32.107 1.00 58.19 165 THR A N 1
ATOM 1323 C CA . THR A 1 165 ? 3.385 2.927 -31.018 1.00 58.19 165 THR A CA 1
ATOM 1324 C C . THR A 1 165 ? 3.629 3.553 -29.648 1.00 58.19 165 THR A C 1
ATOM 1326 O O . THR A 1 165 ? 2.710 3.585 -28.848 1.00 58.19 165 THR A O 1
ATOM 1329 N N . LYS A 1 166 ? 4.806 4.118 -29.349 1.00 57.50 166 LYS A N 1
ATOM 1330 C CA . LYS A 1 166 ? 5.039 4.910 -28.128 1.00 57.50 166 LYS A CA 1
ATOM 1331 C C . LYS A 1 166 ? 4.361 6.266 -28.204 1.00 57.50 166 LYS A C 1
ATOM 1333 O O . LYS A 1 166 ? 3.840 6.673 -27.185 1.00 57.50 166 LYS A O 1
ATOM 1338 N N . LYS A 1 167 ? 4.288 6.933 -29.364 1.00 56.28 167 LYS A N 1
ATOM 1339 C CA . LYS A 1 167 ? 3.477 8.158 -29.511 1.00 56.28 167 LYS A CA 1
ATOM 1340 C C . LYS A 1 167 ? 1.986 7.885 -29.282 1.00 56.28 167 LYS A C 1
ATOM 1342 O O . LYS A 1 167 ? 1.333 8.646 -28.575 1.00 56.28 167 LYS A O 1
ATOM 1347 N N . SER A 1 168 ? 1.471 6.775 -29.811 1.00 55.59 168 SER A N 1
ATOM 1348 C CA . SER A 1 168 ? 0.068 6.373 -29.622 1.00 55.59 168 SER A CA 1
ATOM 1349 C C . SER A 1 168 ? -0.201 5.784 -28.233 1.00 55.59 168 SER A C 1
ATOM 1351 O O . SER A 1 168 ? -1.201 6.130 -27.629 1.00 55.59 168 SER A O 1
ATOM 1353 N N . SER A 1 169 ? 0.713 5.002 -27.659 1.00 52.94 169 SER A N 1
ATOM 1354 C CA . SER A 1 169 ? 0.620 4.472 -26.289 1.00 52.94 169 SER A CA 1
ATOM 1355 C C . SER A 1 169 ? 0.843 5.540 -25.224 1.00 52.94 169 SER A C 1
ATOM 1357 O O . SER A 1 169 ? 0.162 5.535 -24.207 1.00 52.94 169 SER A O 1
ATOM 1359 N N . GLN A 1 170 ? 1.700 6.530 -25.481 1.00 55.03 170 GLN A N 1
ATOM 1360 C CA . GLN A 1 170 ? 1.728 7.760 -24.699 1.00 55.03 170 GLN A CA 1
ATOM 1361 C C . GLN A 1 170 ? 0.383 8.475 -24.825 1.00 55.03 170 GLN A C 1
ATOM 1363 O O . GLN A 1 170 ? -0.207 8.774 -23.800 1.00 55.03 170 GLN A O 1
ATOM 1368 N N . GLN A 1 171 ? -0.187 8.652 -26.026 1.00 53.94 171 GLN A N 1
ATOM 1369 C CA . GLN A 1 171 ? -1.564 9.163 -26.169 1.00 53.94 171 GLN A CA 1
ATOM 1370 C C . GLN A 1 171 ? -2.623 8.312 -25.434 1.00 53.94 171 GLN A C 1
ATOM 1372 O O . GLN A 1 171 ? -3.588 8.882 -24.930 1.00 53.94 171 GLN A O 1
ATOM 1377 N N . TRP A 1 172 ? -2.456 6.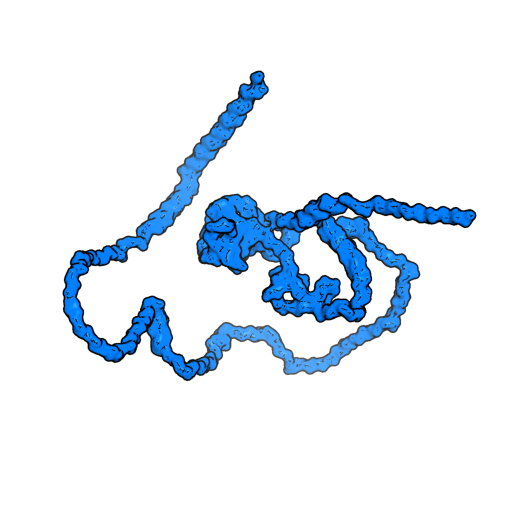988 -25.330 1.00 56.06 172 TRP A N 1
ATOM 1378 C CA . TRP A 1 172 ? -3.346 6.085 -24.586 1.00 56.06 172 TRP A CA 1
ATOM 1379 C C . TRP A 1 172 ? -3.202 6.261 -23.071 1.00 56.06 172 TRP A C 1
ATOM 1381 O O . TRP A 1 172 ? -4.204 6.388 -22.370 1.00 56.06 172 TRP A O 1
ATOM 1391 N N . GLN A 1 173 ? -1.965 6.340 -22.574 1.00 50.34 173 GLN A N 1
ATOM 1392 C CA . GLN A 1 173 ? -1.645 6.613 -21.170 1.00 50.34 173 GLN A CA 1
ATOM 1393 C C . GLN A 1 173 ? -2.081 8.025 -20.759 1.00 50.34 173 GLN A C 1
ATOM 1395 O O . GLN A 1 173 ? -2.609 8.205 -19.668 1.00 50.34 173 GLN A O 1
ATOM 1400 N N . TYR A 1 174 ? -1.951 9.010 -21.654 1.00 47.00 174 TYR A N 1
ATOM 1401 C CA . TYR A 1 174 ? -2.395 10.387 -21.427 1.00 47.00 174 TYR A CA 1
ATOM 1402 C C . TYR A 1 174 ? -3.922 10.530 -21.358 1.00 47.00 174 TYR A C 1
ATOM 1404 O O . TYR A 1 174 ? -4.400 11.528 -20.828 1.00 47.00 174 TYR A O 1
ATOM 1412 N N . LYS A 1 175 ? -4.695 9.564 -21.875 1.00 52.50 175 LYS A N 1
ATOM 1413 C CA . LYS A 1 175 ? -6.168 9.611 -21.874 1.00 52.50 175 LYS A CA 1
ATOM 1414 C C . LYS A 1 175 ? -6.839 8.633 -20.904 1.00 52.50 175 LYS A C 1
ATOM 1416 O O . LYS A 1 175 ? -8.053 8.713 -20.764 1.00 52.50 175 LYS A O 1
ATOM 1421 N N . ASN A 1 176 ? -6.094 7.737 -20.240 1.00 57.47 176 ASN A N 1
ATOM 1422 C CA . ASN A 1 176 ? -6.639 6.721 -19.318 1.00 57.47 176 ASN A CA 1
ATOM 1423 C C . ASN A 1 176 ? -7.865 5.967 -19.881 1.00 57.47 176 ASN A C 1
ATOM 1425 O O . ASN A 1 176 ? -8.802 5.633 -19.158 1.00 57.47 176 ASN A O 1
ATOM 1429 N N . LEU A 1 177 ? -7.874 5.710 -21.191 1.00 57.31 177 LEU A N 1
ATOM 1430 C CA . LEU A 1 177 ? -8.965 4.994 -21.846 1.00 57.31 177 LEU A CA 1
ATOM 1431 C C . LEU A 1 177 ? -8.919 3.513 -21.467 1.00 57.31 177 LEU A C 1
ATOM 1433 O O . LEU A 1 177 ? -7.840 2.912 -21.414 1.00 57.31 177 LEU A O 1
ATOM 1437 N N . SER A 1 178 ? -10.089 2.912 -21.233 1.00 69.94 178 SER A N 1
ATOM 1438 C CA . SER A 1 178 ? -10.167 1.463 -21.083 1.00 69.94 178 SER A CA 1
ATOM 1439 C C . SER A 1 178 ? -9.728 0.788 -22.388 1.00 69.94 178 SER A C 1
ATOM 1441 O O . SER A 1 178 ? -9.836 1.359 -23.477 1.00 69.94 178 SER A O 1
ATOM 1443 N N . PHE A 1 179 ? -9.229 -0.447 -22.297 1.00 60.06 179 PHE A N 1
ATOM 1444 C CA . PHE A 1 179 ? -8.788 -1.199 -23.476 1.00 60.06 179 PHE A CA 1
ATOM 1445 C C . PHE A 1 179 ? -9.895 -1.324 -24.544 1.00 60.06 179 PHE A C 1
ATOM 1447 O O . PHE A 1 179 ? -9.603 -1.321 -25.739 1.00 60.06 179 PHE A O 1
ATOM 1454 N N . ILE A 1 180 ? -11.160 -1.395 -24.113 1.00 66.56 180 ILE A N 1
ATOM 1455 C CA . ILE A 1 180 ? -12.327 -1.527 -24.992 1.00 66.56 180 ILE A CA 1
ATOM 1456 C C . ILE A 1 180 ? -12.562 -0.220 -25.762 1.00 66.56 180 ILE A C 1
ATOM 1458 O O . ILE A 1 180 ? -12.626 -0.251 -26.991 1.00 66.56 180 ILE A O 1
ATOM 1462 N N . ASP A 1 181 ? -12.576 0.925 -25.079 1.00 66.56 181 ASP A N 1
ATOM 1463 C CA . ASP A 1 181 ? -12.803 2.239 -25.705 1.00 66.56 181 ASP A CA 1
ATOM 1464 C C . ASP A 1 181 ? -11.671 2.606 -26.673 1.00 66.56 181 ASP A C 1
ATOM 1466 O O . ASP A 1 181 ? -11.895 3.131 -27.766 1.00 66.56 181 ASP A O 1
ATOM 1470 N N . ALA A 1 182 ? -10.432 2.256 -26.310 1.00 65.00 182 ALA A N 1
ATOM 1471 C CA . ALA A 1 182 ? -9.273 2.452 -27.172 1.00 65.00 182 ALA A CA 1
ATOM 1472 C C . ALA A 1 182 ? -9.374 1.653 -28.485 1.00 65.00 182 ALA A C 1
ATOM 1474 O O . ALA A 1 182 ? -8.924 2.132 -29.525 1.00 65.00 182 ALA A O 1
ATOM 1475 N N . SER A 1 183 ? -9.982 0.459 -28.456 1.00 72.75 183 SER A N 1
ATOM 1476 C CA . SER A 1 183 ? -10.134 -0.396 -29.642 1.00 72.75 183 SER A CA 1
ATOM 1477 C C . SER A 1 183 ? -11.174 0.117 -30.644 1.00 72.75 183 SER A C 1
ATOM 1479 O O . SER A 1 183 ? -11.050 -0.153 -31.837 1.00 72.75 183 SER A O 1
ATOM 1481 N N . GLN A 1 184 ? -12.165 0.881 -30.174 1.00 74.88 184 GLN A N 1
ATOM 1482 C CA . GLN A 1 184 ? -13.209 1.473 -31.014 1.00 74.88 184 GLN A CA 1
ATOM 1483 C C . GLN A 1 184 ? -12.744 2.770 -31.684 1.00 74.88 184 GLN A C 1
ATOM 1485 O O . GLN A 1 184 ? -13.051 3.007 -32.847 1.00 74.88 184 GLN A O 1
ATOM 1490 N N . LEU A 1 185 ? -11.972 3.596 -30.970 1.00 69.56 185 LEU A N 1
ATOM 1491 C CA . LEU A 1 185 ? -11.449 4.863 -31.498 1.00 69.56 185 LEU A CA 1
ATOM 1492 C C . LEU A 1 185 ? -10.337 4.672 -32.535 1.00 69.56 185 LEU A C 1
ATOM 1494 O O . LEU A 1 185 ? -10.114 5.540 -33.376 1.00 69.56 185 LEU A O 1
ATOM 1498 N N . PHE A 1 186 ? -9.632 3.545 -32.466 1.00 62.28 186 PHE A N 1
ATOM 1499 C CA . PHE A 1 186 ? -8.531 3.216 -33.363 1.00 62.28 186 PHE A CA 1
ATOM 1500 C C . PHE A 1 186 ? -8.696 1.774 -33.845 1.00 62.28 186 PHE A C 1
ATOM 1502 O O . PHE A 1 186 ? -7.991 0.880 -33.359 1.00 62.28 186 PHE A O 1
ATOM 1509 N N . PRO A 1 187 ? -9.640 1.519 -34.769 1.00 64.25 187 PRO A N 1
ATOM 1510 C CA . PRO A 1 187 ? -9.822 0.187 -35.319 1.00 64.25 187 PRO A CA 1
ATOM 1511 C C . PRO A 1 187 ? -8.491 -0.279 -35.906 1.00 64.25 187 PRO A C 1
ATOM 1513 O O . PRO A 1 187 ? -7.791 0.484 -36.578 1.00 64.25 187 PRO A O 1
ATOM 1516 N N . ARG A 1 188 ? -8.104 -1.528 -35.611 1.00 60.16 188 ARG A N 1
ATOM 1517 C CA . ARG A 1 188 ? -6.904 -2.111 -36.214 1.00 60.16 188 ARG A CA 1
ATOM 1518 C C . ARG A 1 188 ? -7.076 -2.008 -37.720 1.00 60.16 188 ARG A C 1
ATOM 1520 O O . ARG A 1 188 ? -7.960 -2.657 -38.272 1.00 60.16 188 ARG A O 1
ATOM 1527 N N . VAL A 1 189 ? -6.229 -1.208 -38.360 1.00 59.31 189 VAL A N 1
ATOM 1528 C CA . VAL A 1 189 ? -6.057 -1.267 -39.805 1.00 59.31 189 VAL A CA 1
ATOM 1529 C C . VAL A 1 189 ? -5.451 -2.637 -40.060 1.00 59.31 189 VAL A C 1
ATOM 1531 O O . VAL A 1 189 ? -4.251 -2.848 -39.878 1.00 59.31 189 VAL A O 1
ATOM 1534 N N . LEU A 1 190 ? -6.314 -3.614 -40.333 1.00 58.88 190 LEU A N 1
ATOM 1535 C CA . LEU A 1 190 ? -5.861 -4.867 -40.899 1.00 58.88 190 LEU A CA 1
ATOM 1536 C C . LEU A 1 190 ? -5.240 -4.478 -42.242 1.00 58.88 190 LEU A C 1
ATOM 1538 O O . LEU A 1 190 ? -5.882 -3.733 -42.987 1.00 58.88 190 LEU A O 1
ATOM 1542 N N . PRO A 1 191 ? -3.982 -4.866 -42.508 1.00 52.94 191 PRO A N 1
ATOM 1543 C CA . PRO A 1 191 ? -3.388 -4.613 -43.809 1.00 52.94 191 PRO A CA 1
ATOM 1544 C C . PRO A 1 191 ? -4.343 -5.152 -44.872 1.00 52.94 191 PRO A C 1
ATOM 1546 O O . PRO A 1 191 ? -4.963 -6.201 -44.669 1.00 52.94 191 PRO A O 1
ATOM 1549 N N . ASP A 1 192 ? -4.517 -4.379 -45.941 1.00 52.94 192 ASP A N 1
ATOM 1550 C CA . ASP A 1 192 ? -5.403 -4.747 -47.033 1.00 52.94 192 ASP A CA 1
ATOM 1551 C C . ASP A 1 192 ? -5.047 -6.167 -47.497 1.00 52.94 192 ASP A C 1
ATOM 1553 O O . ASP A 1 192 ? -3.882 -6.484 -47.746 1.00 52.94 192 ASP A O 1
ATOM 1557 N N . ARG A 1 193 ? -6.045 -7.056 -47.531 1.00 55.91 193 ARG A N 1
ATOM 1558 C CA . ARG A 1 193 ? -5.854 -8.494 -47.800 1.00 55.91 193 ARG A CA 1
ATOM 1559 C C . ARG A 1 193 ? -5.299 -8.771 -49.200 1.00 55.91 193 ARG A C 1
ATOM 1561 O O . ARG A 1 193 ? -4.950 -9.907 -49.504 1.00 55.91 193 ARG A O 1
ATOM 1568 N N . SER A 1 194 ? -5.228 -7.745 -50.041 1.00 66.69 194 SER A N 1
ATOM 1569 C CA . SER A 1 194 ? -4.608 -7.760 -51.361 1.00 66.69 194 SER A CA 1
ATOM 1570 C C . SER A 1 194 ? -3.076 -7.908 -51.317 1.00 66.69 194 SER A C 1
ATOM 1572 O O . SER A 1 194 ? -2.499 -8.364 -52.301 1.00 66.69 194 SER A O 1
ATOM 1574 N N . GLU A 1 195 ? -2.424 -7.611 -50.183 1.00 54.19 195 GLU A N 1
ATOM 1575 C CA . GLU A 1 195 ? -0.966 -7.728 -49.991 1.00 54.19 195 GLU A CA 1
ATOM 1576 C C . GLU A 1 195 ? -0.570 -8.766 -48.922 1.00 54.19 195 GLU A C 1
ATOM 1578 O O . GLU A 1 195 ? 0.476 -8.642 -48.278 1.00 54.19 195 GLU A O 1
ATOM 1583 N N . GLU A 1 196 ? -1.378 -9.809 -48.689 1.00 57.16 196 GLU A N 1
ATOM 1584 C CA . GLU A 1 196 ? -0.895 -10.925 -47.869 1.00 57.16 196 GLU A CA 1
ATOM 1585 C C . GLU A 1 196 ? 0.333 -11.545 -48.567 1.00 57.16 196 GLU A C 1
ATOM 1587 O O . GLU A 1 196 ? 0.222 -12.009 -49.708 1.00 57.16 196 GLU A O 1
ATOM 1592 N N . PRO A 1 197 ? 1.527 -11.550 -47.935 1.00 60.31 197 PRO A N 1
ATOM 1593 C CA . PRO A 1 197 ? 2.662 -12.257 -48.501 1.00 60.31 197 PRO A CA 1
ATOM 1594 C C . PRO A 1 197 ? 2.216 -13.700 -48.675 1.00 60.31 197 PRO A C 1
ATOM 1596 O O . PRO A 1 197 ? 1.675 -14.287 -47.744 1.00 60.31 197 PRO A O 1
ATOM 1599 N N . ASN A 1 198 ? 2.393 -14.252 -49.871 1.00 62.00 198 ASN A N 1
ATOM 1600 C CA . ASN A 1 198 ? 1.997 -15.616 -50.185 1.00 62.00 198 ASN A CA 1
ATOM 1601 C C . ASN A 1 198 ? 2.834 -16.554 -49.297 1.00 62.00 198 ASN A C 1
ATOM 1603 O O . ASN A 1 198 ? 3.969 -16.902 -49.629 1.00 62.00 198 ASN A O 1
ATOM 1607 N N . ILE A 1 199 ? 2.336 -16.866 -48.096 1.00 62.47 199 ILE A N 1
ATOM 1608 C CA . ILE A 1 199 ? 3.004 -17.737 -47.136 1.00 62.47 199 ILE A CA 1
ATOM 1609 C C . ILE A 1 199 ? 2.842 -19.147 -47.690 1.00 62.47 199 ILE A C 1
ATOM 1611 O O . ILE A 1 199 ? 1.905 -19.870 -47.360 1.00 62.47 199 ILE A O 1
ATOM 1615 N N . ILE A 1 200 ? 3.745 -19.524 -48.594 1.00 72.25 200 ILE A N 1
ATOM 1616 C CA . ILE A 1 200 ? 3.776 -20.868 -49.151 1.00 72.25 200 ILE A CA 1
ATOM 1617 C C . ILE A 1 200 ? 4.090 -21.806 -47.986 1.00 72.25 200 ILE A C 1
ATOM 1619 O O . ILE A 1 200 ? 5.170 -21.737 -47.395 1.00 72.25 200 ILE A O 1
ATOM 1623 N N . ALA A 1 201 ? 3.138 -22.674 -47.640 1.00 71.69 201 ALA A N 1
ATOM 1624 C CA . ALA A 1 201 ? 3.267 -23.619 -46.531 1.00 71.69 201 ALA A CA 1
ATOM 1625 C C . ALA A 1 201 ? 4.532 -24.497 -46.637 1.00 71.69 201 ALA A C 1
ATOM 1627 O O . ALA A 1 201 ? 5.036 -24.969 -45.622 1.00 71.69 201 ALA A O 1
ATOM 1628 N N . SER A 1 202 ? 5.095 -24.654 -47.841 1.00 74.44 202 SER A N 1
ATOM 1629 C CA . SER A 1 202 ? 6.351 -25.371 -48.091 1.00 74.44 202 SER A CA 1
ATOM 1630 C C . SER A 1 202 ? 7.601 -24.692 -47.521 1.00 74.44 202 SER A C 1
ATOM 1632 O O . SER A 1 202 ? 8.624 -25.351 -47.382 1.00 74.44 202 SER A O 1
ATOM 1634 N N . ASN A 1 203 ? 7.545 -23.397 -47.192 1.00 77.69 203 ASN A N 1
ATOM 1635 C CA . ASN A 1 203 ? 8.671 -22.668 -46.599 1.00 77.69 203 ASN A CA 1
ATOM 1636 C C . ASN A 1 203 ? 8.717 -22.783 -45.072 1.00 77.69 203 ASN A C 1
ATOM 1638 O O . ASN A 1 203 ? 9.676 -22.319 -44.452 1.00 77.69 203 ASN A O 1
ATOM 1642 N N . PHE A 1 204 ? 7.707 -23.397 -44.449 1.00 66.88 204 PHE A N 1
ATOM 1643 C CA . PHE A 1 204 ? 7.807 -23.761 -43.046 1.00 66.88 204 PHE A CA 1
ATOM 1644 C C . PHE A 1 204 ? 8.643 -25.036 -42.930 1.00 66.88 204 PHE A C 1
ATOM 1646 O O . PHE A 1 204 ? 8.219 -26.076 -43.439 1.00 66.88 204 PHE A O 1
ATOM 1653 N N . PRO A 1 205 ? 9.815 -24.996 -42.267 1.00 73.81 205 PRO A N 1
ATOM 1654 C CA . PRO A 1 205 ? 10.561 -26.211 -41.992 1.00 73.81 205 PRO A CA 1
ATOM 1655 C C . PRO A 1 205 ? 9.635 -27.156 -41.232 1.00 73.81 205 PRO A C 1
ATOM 1657 O O . PRO A 1 205 ? 9.078 -26.787 -40.195 1.00 73.81 205 PRO A O 1
ATOM 1660 N N . SER A 1 206 ? 9.436 -28.355 -41.780 1.00 76.12 206 SER A N 1
ATOM 1661 C CA . SER A 1 206 ? 8.628 -29.395 -41.155 1.00 76.12 206 SER A CA 1
ATOM 1662 C C . SER A 1 206 ? 9.085 -29.545 -39.709 1.00 76.12 206 SER A C 1
ATOM 1664 O O . SER A 1 206 ? 10.249 -29.877 -39.466 1.00 76.12 206 SER A O 1
ATOM 1666 N N . LEU A 1 207 ? 8.188 -29.249 -38.762 1.00 69.44 207 LEU A N 1
ATOM 1667 C CA . LEU A 1 207 ? 8.440 -29.454 -37.341 1.00 69.44 207 LEU A CA 1
ATOM 1668 C C . LEU A 1 207 ? 8.923 -30.892 -37.183 1.00 69.44 207 LEU A C 1
ATOM 1670 O O . LEU A 1 207 ? 8.161 -31.824 -37.440 1.00 69.44 207 LEU A O 1
ATOM 1674 N N . GLN A 1 208 ? 10.195 -31.061 -36.814 1.00 65.56 208 GLN A N 1
ATOM 1675 C CA . GLN A 1 208 ? 10.747 -32.377 -36.548 1.00 65.56 208 GLN A CA 1
ATOM 1676 C C . GLN A 1 208 ? 9.899 -32.996 -35.444 1.00 65.56 208 GLN A C 1
ATOM 1678 O O . GLN A 1 208 ? 9.959 -32.585 -34.282 1.00 65.56 208 GLN A O 1
ATOM 1683 N N . GLN A 1 209 ? 9.062 -33.957 -35.826 1.00 66.31 209 GLN A N 1
ATOM 1684 C CA . GLN A 1 209 ? 8.376 -34.801 -34.876 1.00 66.31 209 GLN A CA 1
ATOM 1685 C C . GLN A 1 209 ? 9.483 -35.540 -34.141 1.00 66.31 209 GLN A C 1
ATOM 1687 O O . GLN A 1 209 ? 10.161 -36.390 -34.712 1.00 66.31 209 GLN A O 1
ATOM 1692 N N . LYS A 1 210 ? 9.729 -35.142 -32.890 1.00 59.22 210 LYS A N 1
ATOM 1693 C CA . LYS A 1 210 ? 10.606 -35.879 -31.990 1.00 59.22 210 LYS A CA 1
ATOM 1694 C C . LYS A 1 210 ? 10.042 -37.291 -31.909 1.00 59.22 210 LYS A C 1
ATOM 1696 O O . LYS A 1 210 ? 9.067 -37.527 -31.197 1.00 59.22 210 LYS A O 1
ATOM 1701 N N . THR A 1 211 ? 10.640 -38.219 -32.647 1.00 57.38 211 THR A N 1
ATOM 1702 C CA . THR A 1 211 ? 10.459 -39.637 -32.394 1.00 57.38 211 THR A CA 1
ATOM 1703 C C . THR A 1 211 ? 10.981 -39.849 -30.985 1.00 57.38 211 THR A C 1
ATOM 1705 O O . THR A 1 211 ? 12.164 -39.644 -30.698 1.00 57.38 211 THR A O 1
ATOM 1708 N N . PHE A 1 212 ? 10.070 -40.144 -30.062 1.00 50.38 212 PHE A N 1
ATOM 1709 C CA . PHE A 1 212 ? 10.429 -40.583 -28.728 1.00 50.38 212 PHE A CA 1
ATOM 1710 C C . PHE A 1 212 ? 11.112 -41.940 -28.882 1.00 50.38 212 PHE A C 1
ATOM 1712 O O . PHE A 1 212 ? 10.469 -42.981 -28.797 1.00 50.38 212 PHE A O 1
ATOM 1719 N N . ASN A 1 213 ? 12.418 -41.923 -29.149 1.00 52.81 213 ASN A N 1
ATOM 1720 C CA . ASN A 1 213 ? 13.248 -43.096 -28.954 1.00 52.81 213 ASN A CA 1
ATOM 1721 C C . ASN A 1 213 ? 13.109 -43.464 -27.479 1.00 52.81 213 ASN A C 1
ATOM 1723 O O . ASN A 1 213 ? 13.273 -42.619 -26.596 1.00 52.81 213 ASN A O 1
ATOM 1727 N N . SER A 1 214 ? 12.707 -44.707 -27.252 1.00 55.03 214 SER A N 1
ATOM 1728 C CA . SER A 1 214 ? 12.567 -45.364 -25.963 1.00 55.03 214 SER A CA 1
ATOM 1729 C C . SER A 1 214 ? 13.812 -45.130 -25.111 1.00 55.03 214 SER A C 1
ATOM 1731 O O . SER A 1 214 ? 14.827 -45.794 -25.287 1.00 55.03 214 SER A O 1
ATOM 1733 N N . ILE A 1 215 ? 13.730 -44.150 -24.213 1.00 50.12 215 ILE A N 1
ATOM 1734 C CA . ILE A 1 215 ? 14.714 -43.938 -23.155 1.00 50.12 215 ILE A CA 1
ATOM 1735 C C . ILE A 1 215 ? 14.458 -45.007 -22.096 1.00 50.12 215 ILE A C 1
ATOM 1737 O O . ILE A 1 215 ? 13.332 -45.136 -21.604 1.00 50.12 215 ILE A O 1
ATOM 1741 N N . ASP A 1 216 ? 15.518 -45.747 -21.782 1.00 51.47 216 ASP A N 1
ATOM 1742 C CA . ASP A 1 216 ? 15.590 -46.795 -20.771 1.00 51.47 216 ASP A CA 1
ATOM 1743 C C . ASP A 1 216 ? 14.883 -46.406 -19.467 1.00 51.47 216 ASP A C 1
ATOM 1745 O O . ASP A 1 216 ? 15.058 -45.314 -18.913 1.00 51.47 216 ASP A O 1
ATOM 1749 N N . LYS A 1 217 ? 14.044 -47.327 -18.985 1.00 49.56 217 LYS A N 1
ATOM 1750 C CA . LYS A 1 217 ? 13.130 -47.138 -17.852 1.00 49.56 217 LYS A CA 1
ATOM 1751 C C . LYS A 1 217 ? 13.799 -47.199 -16.474 1.00 49.56 217 LYS A C 1
ATOM 1753 O O . LYS A 1 217 ? 13.102 -47.021 -15.479 1.00 49.56 217 LYS A O 1
ATOM 1758 N N . ASP A 1 218 ? 15.117 -47.341 -16.382 1.00 51.62 218 ASP A N 1
ATOM 1759 C CA . ASP A 1 218 ? 15.713 -47.856 -15.143 1.00 51.62 218 ASP A CA 1
ATOM 1760 C C . ASP A 1 218 ? 16.287 -46.818 -14.172 1.00 51.62 218 ASP A C 1
ATOM 1762 O O . ASP A 1 218 ? 16.840 -47.200 -13.151 1.00 51.62 218 ASP A O 1
ATOM 1766 N N . ASN A 1 219 ? 16.112 -45.507 -14.385 1.00 55.06 219 ASN A N 1
ATOM 1767 C CA . ASN A 1 219 ? 16.580 -44.507 -13.407 1.00 55.06 219 ASN A CA 1
ATOM 1768 C C . ASN A 1 219 ? 15.688 -43.260 -13.295 1.00 55.06 219 ASN A C 1
ATOM 1770 O O . ASN A 1 219 ? 16.138 -42.123 -13.449 1.00 55.06 219 ASN A O 1
ATOM 1774 N N . ARG A 1 220 ? 14.400 -43.445 -12.977 1.00 44.41 220 ARG A N 1
ATOM 1775 C CA . ARG A 1 220 ? 13.558 -42.344 -12.473 1.00 44.41 220 ARG A CA 1
ATOM 1776 C C . ARG A 1 220 ? 13.262 -42.525 -10.991 1.00 44.41 220 ARG A C 1
ATOM 1778 O O . ARG A 1 220 ? 12.364 -43.264 -10.606 1.00 44.41 220 ARG A O 1
ATOM 1785 N N . VAL A 1 221 ? 13.993 -41.775 -10.169 1.00 51.19 221 VAL A N 1
ATOM 1786 C CA . VAL A 1 221 ? 13.637 -41.521 -8.770 1.00 51.19 221 VAL A CA 1
ATOM 1787 C C . VAL A 1 221 ? 12.328 -40.727 -8.753 1.00 51.19 221 VAL A C 1
ATOM 1789 O O . VAL A 1 221 ? 12.263 -39.595 -9.236 1.00 51.19 221 VAL A O 1
ATOM 1792 N N . LEU A 1 222 ? 11.268 -41.347 -8.235 1.00 46.94 222 LEU A N 1
ATOM 1793 C CA . LEU A 1 222 ? 9.952 -40.732 -8.072 1.00 46.94 222 LEU A CA 1
ATOM 1794 C C . LEU A 1 222 ? 10.007 -39.593 -7.027 1.00 46.94 222 LEU A C 1
ATOM 1796 O O . LEU A 1 222 ? 10.641 -39.763 -5.984 1.00 46.94 222 LEU A O 1
ATOM 1800 N N . PRO A 1 223 ? 9.294 -38.463 -7.216 1.00 47.09 223 PRO A N 1
ATOM 1801 C CA . PRO A 1 223 ? 9.324 -37.323 -6.289 1.00 47.09 223 PRO A CA 1
ATOM 1802 C C . PRO A 1 223 ? 8.571 -37.534 -4.958 1.00 47.09 223 PRO A C 1
ATOM 1804 O O . PRO A 1 223 ? 8.287 -36.557 -4.267 1.00 47.09 223 PRO A O 1
ATOM 1807 N N . SER A 1 224 ? 8.195 -38.765 -4.587 1.00 49.56 224 SER A N 1
ATOM 1808 C CA . SER A 1 224 ? 7.266 -39.006 -3.468 1.00 49.56 224 SER A CA 1
ATOM 1809 C C . SER A 1 224 ? 7.921 -39.321 -2.120 1.00 49.56 224 SER A C 1
ATOM 1811 O O . SER A 1 224 ? 7.204 -39.543 -1.148 1.00 49.56 224 SER A O 1
ATOM 1813 N N . GLN A 1 225 ? 9.250 -39.300 -1.998 1.00 55.22 225 GLN A N 1
ATOM 1814 C CA . GLN A 1 225 ? 9.911 -39.472 -0.700 1.00 55.22 225 GLN A CA 1
ATOM 1815 C C . GLN A 1 225 ? 10.287 -38.116 -0.093 1.00 55.22 225 GLN A C 1
ATOM 1817 O O . GLN A 1 225 ? 11.445 -37.694 -0.091 1.00 55.22 225 GLN A O 1
ATOM 1822 N N . ARG A 1 226 ? 9.283 -37.415 0.450 1.00 52.44 226 ARG A N 1
ATOM 1823 C CA . ARG A 1 226 ? 9.523 -36.350 1.434 1.00 52.44 226 ARG A CA 1
ATOM 1824 C C . ARG A 1 226 ? 10.214 -36.984 2.641 1.00 52.44 226 ARG A C 1
ATOM 1826 O O . ARG A 1 226 ? 9.596 -37.763 3.361 1.00 52.44 226 ARG A O 1
ATOM 1833 N N . ARG A 1 227 ? 11.483 -36.634 2.864 1.00 56.69 227 ARG A N 1
ATOM 1834 C CA . ARG A 1 227 ? 12.186 -36.937 4.118 1.00 56.69 227 ARG A CA 1
ATOM 1835 C C . ARG A 1 227 ? 11.365 -36.378 5.277 1.00 56.69 227 ARG A C 1
ATOM 1837 O O . ARG A 1 227 ? 10.982 -35.207 5.259 1.00 56.69 227 ARG A O 1
ATOM 1844 N N . THR A 1 228 ? 11.057 -37.222 6.251 1.00 64.62 228 THR A N 1
ATOM 1845 C CA . THR A 1 228 ? 10.334 -36.828 7.461 1.00 64.62 228 THR A CA 1
ATOM 1846 C C . THR A 1 228 ? 11.199 -35.876 8.292 1.00 64.62 228 THR A C 1
ATOM 1848 O O . THR A 1 228 ? 12.427 -35.959 8.272 1.00 64.62 228 THR A O 1
ATOM 1851 N N . TYR A 1 229 ? 10.571 -34.948 9.022 1.00 62.38 229 TYR A N 1
ATOM 1852 C CA . TYR A 1 229 ? 11.262 -33.916 9.814 1.00 62.38 229 TYR A CA 1
ATOM 1853 C C . TYR A 1 229 ? 12.300 -34.508 10.790 1.00 62.38 229 TYR A C 1
ATOM 1855 O O . TYR A 1 229 ? 13.364 -33.925 10.983 1.00 62.38 229 TYR A O 1
ATOM 1863 N N . SER A 1 230 ? 12.060 -35.721 11.304 1.00 62.72 230 SER A N 1
ATOM 1864 C CA . SER A 1 230 ? 12.998 -36.433 12.182 1.00 62.72 230 SER A CA 1
ATOM 1865 C C . SER A 1 230 ? 14.319 -36.822 11.504 1.00 62.72 230 SER A C 1
ATOM 1867 O O . SER A 1 230 ? 15.355 -36.822 12.163 1.00 62.72 230 SER A O 1
ATOM 1869 N N . GLN A 1 231 ? 14.320 -37.088 10.192 1.00 65.38 231 GLN A N 1
ATOM 1870 C CA . GLN A 1 231 ? 15.536 -37.412 9.429 1.00 65.38 231 GLN A CA 1
ATOM 1871 C C . GLN A 1 231 ? 16.398 -36.178 9.133 1.00 65.38 231 GLN A C 1
ATOM 1873 O O . GLN A 1 231 ? 17.581 -36.306 8.815 1.00 65.38 231 GLN A O 1
ATOM 1878 N N . ILE A 1 232 ? 15.814 -34.979 9.213 1.00 59.44 232 ILE A N 1
ATOM 1879 C CA . ILE A 1 232 ? 16.533 -33.714 9.023 1.00 59.44 232 ILE A CA 1
ATOM 1880 C C . ILE A 1 232 ? 17.231 -33.308 10.329 1.00 59.44 232 ILE A C 1
ATOM 1882 O O . ILE A 1 232 ? 18.355 -32.814 10.289 1.00 59.44 232 ILE A O 1
ATOM 1886 N N . THR A 1 233 ? 16.613 -33.563 11.486 1.00 59.09 233 THR A N 1
ATOM 1887 C CA . THR A 1 233 ? 17.149 -33.171 12.800 1.00 59.09 233 THR A CA 1
ATOM 1888 C C . THR A 1 233 ? 18.170 -34.147 13.387 1.00 59.09 233 THR A C 1
ATOM 1890 O O . THR A 1 233 ? 18.907 -33.767 14.289 1.00 59.09 233 THR A O 1
ATOM 1893 N N . SER A 1 234 ? 18.243 -35.390 12.898 1.00 58.97 234 SER A N 1
ATOM 1894 C CA . SER A 1 234 ? 19.168 -36.411 13.418 1.00 58.97 234 SER A CA 1
ATOM 1895 C C . SER A 1 234 ? 20.530 -36.446 12.719 1.00 58.97 234 SER A C 1
ATOM 1897 O O . SER A 1 234 ? 21.364 -37.290 13.046 1.00 58.97 234 SER A O 1
ATOM 1899 N N . GLN A 1 235 ? 20.778 -35.571 11.738 1.00 63.53 235 GLN A N 1
ATOM 1900 C CA . GLN A 1 235 ? 22.107 -35.479 11.142 1.00 63.53 235 GLN A CA 1
ATOM 1901 C C . GLN A 1 235 ? 23.064 -34.878 12.180 1.00 63.53 235 GLN A C 1
ATOM 1903 O O . GLN A 1 235 ? 22.793 -33.776 12.663 1.00 63.53 235 GLN A O 1
ATOM 1908 N N . PRO A 1 236 ? 24.173 -35.558 12.534 1.00 59.31 236 PRO A N 1
ATOM 1909 C CA . PRO A 1 236 ? 25.159 -35.004 13.448 1.00 59.31 236 PRO A CA 1
ATOM 1910 C C . PRO A 1 236 ? 25.681 -33.709 12.833 1.00 59.31 236 PRO A C 1
ATOM 1912 O O . PRO A 1 236 ? 26.383 -33.715 11.819 1.00 59.31 236 PRO A O 1
ATOM 1915 N N . THR A 1 237 ? 25.287 -32.574 13.409 1.00 63.25 237 THR A N 1
ATOM 1916 C CA . THR A 1 237 ? 25.770 -31.270 12.972 1.00 63.25 237 THR A CA 1
ATOM 1917 C C . THR A 1 237 ? 27.285 -31.305 13.075 1.00 63.25 237 THR A C 1
ATOM 1919 O O . THR A 1 237 ? 27.813 -31.507 14.171 1.00 63.25 237 THR A O 1
ATOM 1922 N N . LYS A 1 238 ? 27.986 -31.148 11.942 1.00 68.25 238 LYS A N 1
ATOM 1923 C CA . LYS A 1 238 ? 29.445 -30.994 11.923 1.00 68.25 238 LYS A CA 1
ATOM 1924 C C . LYS A 1 238 ? 29.793 -29.954 12.984 1.00 68.25 238 LYS A C 1
ATOM 1926 O O . LYS A 1 238 ? 29.371 -28.804 12.849 1.00 68.25 238 LYS A O 1
ATOM 1931 N N . LYS A 1 239 ? 30.478 -30.380 14.055 1.00 66.94 239 LYS A N 1
ATOM 1932 C CA . LYS A 1 239 ? 30.917 -29.496 15.138 1.00 66.94 239 LYS A CA 1
ATOM 1933 C C . LYS A 1 239 ? 31.638 -28.331 14.469 1.00 66.94 239 LYS A C 1
ATOM 1935 O O . LYS A 1 239 ? 32.654 -28.544 13.810 1.00 66.94 239 LYS A O 1
ATOM 1940 N N . ARG A 1 240 ? 31.058 -27.128 14.533 1.00 70.94 240 ARG A N 1
ATOM 1941 C CA . ARG A 1 240 ? 31.735 -25.933 14.031 1.00 70.94 240 ARG A CA 1
ATOM 1942 C C . ARG A 1 240 ? 33.031 -25.827 14.822 1.00 70.94 240 ARG A C 1
ATOM 1944 O O . ARG A 1 240 ? 32.983 -25.819 16.049 1.00 70.94 240 ARG A O 1
ATOM 1951 N N . LEU A 1 241 ? 34.159 -25.819 14.116 1.00 78.69 241 LEU A N 1
ATOM 1952 C CA . LEU A 1 241 ? 35.458 -25.522 14.704 1.00 78.69 241 LEU A CA 1
ATOM 1953 C C . LEU A 1 241 ? 35.333 -24.153 15.372 1.00 78.69 241 LEU A C 1
ATOM 1955 O O . LEU A 1 241 ? 35.090 -23.146 14.705 1.00 78.69 241 LEU A O 1
ATOM 1959 N N . VAL A 1 242 ? 35.386 -24.155 16.699 1.00 81.00 242 VAL A N 1
ATOM 1960 C CA . VAL A 1 242 ? 35.473 -22.938 17.496 1.00 81.00 242 VAL A CA 1
ATOM 1961 C C . VAL A 1 242 ? 36.789 -22.267 17.100 1.00 81.00 242 VAL A C 1
ATOM 1963 O O . VAL A 1 242 ? 37.819 -22.935 17.050 1.00 81.00 242 VAL A O 1
ATOM 1966 N N . GLN A 1 243 ? 36.742 -20.984 16.737 1.00 78.69 243 GLN A N 1
ATOM 1967 C CA . GLN A 1 243 ? 37.935 -20.244 16.320 1.00 78.69 243 GLN A CA 1
ATOM 1968 C C . GLN A 1 243 ? 38.975 -20.247 17.453 1.00 78.69 243 GLN A C 1
ATOM 1970 O O . GLN A 1 243 ? 38.615 -20.053 18.618 1.00 78.69 243 GLN A O 1
ATOM 1975 N N . GLU A 1 244 ? 40.251 -20.469 17.117 1.00 74.31 244 GLU A N 1
ATOM 1976 C CA . GLU A 1 244 ? 41.356 -20.361 18.076 1.00 74.31 244 GLU A CA 1
ATOM 1977 C C . GLU A 1 244 ? 41.330 -18.962 18.715 1.00 74.31 244 GLU A C 1
ATOM 1979 O O . GLU A 1 244 ? 41.349 -17.951 18.016 1.00 74.31 244 GLU A O 1
ATOM 1984 N N . GLY A 1 245 ? 41.201 -18.908 20.046 1.00 86.12 245 GLY A N 1
ATOM 1985 C CA . GLY A 1 245 ? 41.060 -17.662 20.813 1.00 86.12 245 GLY A CA 1
ATOM 1986 C C . GLY A 1 245 ? 39.651 -17.352 21.340 1.00 86.12 245 GLY A C 1
ATOM 1987 O O . GLY A 1 245 ? 39.481 -16.368 22.058 1.00 86.12 245 GLY A O 1
ATOM 1988 N N . TYR A 1 246 ? 38.633 -18.172 21.054 1.00 90.06 246 TYR A N 1
ATOM 1989 C CA . TYR A 1 246 ? 37.310 -17.996 21.664 1.00 90.06 246 TYR A CA 1
ATOM 1990 C C . TYR A 1 246 ? 37.308 -18.412 23.145 1.00 90.06 246 TYR A C 1
ATOM 1992 O O . TYR A 1 246 ? 37.358 -19.598 23.479 1.00 90.06 246 TYR A O 1
ATOM 2000 N N . ASN A 1 247 ? 37.203 -17.432 24.045 1.00 90.62 247 ASN A N 1
ATOM 2001 C CA . ASN A 1 247 ? 37.032 -17.682 25.473 1.00 90.62 247 ASN A CA 1
ATOM 2002 C C . ASN A 1 247 ? 35.557 -18.001 25.787 1.00 90.62 247 ASN A C 1
ATOM 2004 O O . ASN A 1 247 ? 34.736 -17.113 26.019 1.00 90.62 247 ASN A 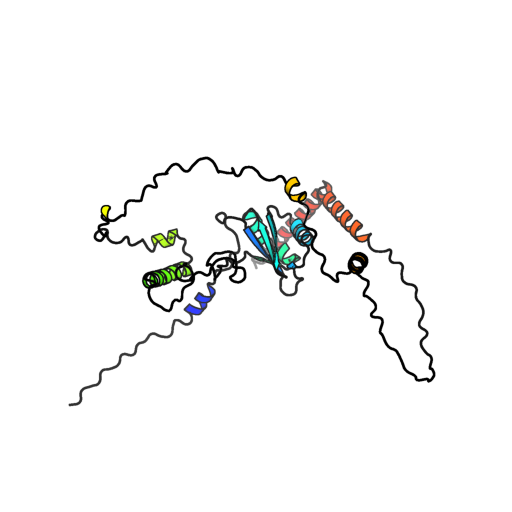O 1
ATOM 2008 N N . SER A 1 248 ? 35.240 -19.298 25.795 1.00 88.12 248 SER A N 1
ATOM 2009 C CA . SER A 1 248 ? 33.922 -19.848 26.146 1.00 88.12 248 SER A CA 1
ATOM 2010 C C . SER A 1 248 ? 33.396 -19.334 27.490 1.00 88.12 248 SER A C 1
ATOM 2012 O O . SER A 1 248 ? 32.197 -19.108 27.640 1.00 88.12 248 SER A O 1
ATOM 2014 N N . GLN A 1 249 ? 34.276 -19.148 28.475 1.00 89.12 249 GLN A N 1
ATOM 2015 C CA . GLN A 1 249 ? 33.875 -18.735 29.815 1.00 89.12 249 GLN A CA 1
ATOM 2016 C C . GLN A 1 249 ? 33.409 -17.275 29.831 1.00 89.12 249 GLN A C 1
ATOM 2018 O O . GLN A 1 249 ? 32.306 -17.000 30.298 1.00 89.12 249 GLN A O 1
ATOM 2023 N N . ALA A 1 250 ? 34.171 -16.373 29.206 1.00 87.06 250 ALA A N 1
ATOM 2024 C CA . ALA A 1 250 ? 33.793 -14.963 29.085 1.00 87.06 250 ALA A CA 1
ATOM 2025 C C . ALA A 1 250 ? 32.460 -14.778 28.335 1.00 87.06 250 ALA A C 1
ATOM 2027 O O . ALA A 1 250 ? 31.644 -13.932 28.692 1.00 87.06 250 ALA A O 1
ATOM 2028 N N . HIS A 1 251 ? 32.202 -15.599 27.310 1.00 89.25 251 HIS A N 1
ATOM 2029 C CA . HIS A 1 251 ? 30.928 -15.562 26.592 1.00 89.25 251 HIS A CA 1
ATOM 2030 C C . HIS A 1 251 ? 29.743 -15.964 27.482 1.00 89.25 251 HIS A C 1
ATOM 2032 O O . HIS A 1 251 ? 28.712 -15.292 27.468 1.00 89.25 251 HIS A O 1
ATOM 2038 N N . ASN A 1 252 ? 29.892 -17.031 28.272 1.00 87.31 252 ASN A N 1
ATOM 2039 C CA . ASN A 1 252 ? 28.846 -17.476 29.192 1.00 87.31 252 ASN A CA 1
ATOM 2040 C C . ASN A 1 252 ? 28.608 -16.458 30.318 1.00 87.31 252 ASN A C 1
ATOM 2042 O O . ASN A 1 252 ? 27.460 -16.190 30.663 1.00 87.31 252 ASN A O 1
ATOM 2046 N N . GLU A 1 253 ? 29.662 -15.827 30.837 1.00 85.00 253 GLU A N 1
ATOM 2047 C CA . GLU A 1 253 ? 29.546 -14.742 31.821 1.00 85.00 253 GLU A CA 1
ATOM 2048 C C . GLU A 1 253 ? 28.765 -13.540 31.252 1.00 85.00 253 GLU A C 1
ATOM 2050 O O . GLU A 1 253 ? 27.870 -13.015 31.919 1.00 85.00 253 GLU A O 1
ATOM 2055 N N . CYS A 1 254 ? 28.997 -13.163 29.987 1.00 78.69 254 CYS A N 1
ATOM 2056 C CA . CYS A 1 254 ? 28.213 -12.121 29.311 1.00 78.69 254 CYS A CA 1
ATOM 2057 C C . CYS A 1 254 ? 26.730 -12.486 29.126 1.00 78.69 254 CYS A C 1
ATOM 2059 O O . CYS A 1 254 ? 25.880 -11.598 29.201 1.00 78.69 254 CYS A O 1
ATOM 2061 N N . LEU A 1 255 ? 26.398 -13.761 28.891 1.00 79.75 255 LEU A N 1
ATOM 2062 C CA . LEU A 1 255 ? 25.001 -14.197 28.763 1.00 79.75 255 LEU A CA 1
ATOM 2063 C C . LEU A 1 255 ? 24.232 -14.084 30.086 1.00 79.75 255 LEU A C 1
ATOM 2065 O O . LEU A 1 255 ? 23.032 -13.813 30.071 1.00 79.75 255 LEU A O 1
ATOM 2069 N N . HIS A 1 256 ? 24.912 -14.263 31.219 1.00 79.50 256 HIS A N 1
ATOM 2070 C CA . HIS A 1 256 ? 24.284 -14.250 32.541 1.00 79.50 256 HIS A CA 1
ATOM 2071 C C . HIS A 1 256 ? 24.332 -12.889 33.249 1.00 79.50 256 HIS A C 1
ATOM 2073 O O . HIS A 1 256 ? 23.643 -12.710 34.249 1.00 79.50 256 HIS A O 1
ATOM 2079 N N . SER A 1 257 ? 25.098 -11.918 32.744 1.00 73.38 257 SER A N 1
ATOM 2080 C CA . SER A 1 257 ? 25.202 -10.569 33.320 1.00 73.38 257 SER A CA 1
ATOM 2081 C C . SER A 1 257 ? 25.227 -9.471 32.243 1.00 73.38 257 SER A C 1
ATOM 2083 O O . SER A 1 257 ? 26.235 -8.781 32.084 1.00 73.38 257 SER A O 1
ATOM 2085 N N . PRO A 1 258 ? 24.123 -9.247 31.502 1.00 61.38 258 PRO A N 1
ATOM 2086 C CA . PRO A 1 258 ? 24.097 -8.321 30.363 1.00 61.38 258 PRO A CA 1
ATOM 2087 C C . PRO A 1 258 ? 24.340 -6.840 30.721 1.00 61.38 258 PRO A C 1
ATOM 2089 O O . PRO A 1 258 ? 24.561 -6.032 29.823 1.00 61.38 258 PRO A O 1
ATOM 2092 N N . ASN A 1 259 ? 24.336 -6.480 32.012 1.00 65.50 259 ASN A N 1
ATOM 2093 C CA . ASN A 1 259 ? 24.519 -5.104 32.491 1.00 65.50 259 ASN A CA 1
ATOM 2094 C C . ASN A 1 259 ? 25.845 -4.851 33.228 1.00 65.50 259 ASN A C 1
ATOM 2096 O O . ASN A 1 259 ? 26.096 -3.725 33.662 1.00 65.50 259 ASN A O 1
ATOM 2100 N N . SER A 1 260 ? 26.719 -5.849 33.346 1.00 54.47 260 SER A N 1
ATOM 2101 C CA . SER A 1 260 ? 28.026 -5.666 33.979 1.00 54.47 260 SER A CA 1
ATOM 2102 C C . SER A 1 260 ? 29.005 -5.093 32.958 1.00 54.47 260 SER A C 1
ATOM 2104 O O . SER A 1 260 ? 29.649 -5.826 32.210 1.00 54.47 260 SER A O 1
ATOM 2106 N N . ARG A 1 261 ? 29.119 -3.761 32.889 1.00 55.53 261 ARG A N 1
ATOM 2107 C CA . ARG A 1 261 ? 30.264 -3.135 32.213 1.00 55.53 261 ARG A CA 1
ATOM 2108 C C . ARG A 1 261 ? 31.538 -3.608 32.924 1.00 55.53 261 ARG A C 1
ATOM 2110 O O . ARG A 1 261 ? 31.619 -3.425 34.137 1.00 55.53 261 ARG A O 1
ATOM 2117 N N . PRO A 1 262 ? 32.534 -4.172 32.221 1.00 54.41 262 PRO A N 1
ATOM 2118 C CA . PRO A 1 262 ? 33.815 -4.449 32.846 1.00 54.41 262 PRO A CA 1
ATOM 2119 C C . PRO A 1 262 ? 34.418 -3.116 33.300 1.00 54.41 262 PRO A C 1
ATOM 2121 O O . PRO A 1 262 ? 34.621 -2.209 32.485 1.00 54.41 262 PRO A O 1
ATOM 2124 N N . ASN A 1 263 ? 34.657 -2.981 34.606 1.00 48.09 263 ASN A N 1
ATOM 2125 C CA . ASN A 1 263 ? 35.445 -1.881 35.140 1.00 48.09 263 ASN A CA 1
ATOM 2126 C C . ASN A 1 263 ? 36.822 -1.956 34.487 1.00 48.09 263 ASN A C 1
ATOM 2128 O O . ASN A 1 263 ? 37.538 -2.949 34.599 1.00 48.09 263 ASN A O 1
ATOM 2132 N N . LYS A 1 264 ? 37.158 -0.906 33.746 1.00 51.22 264 LYS A N 1
ATOM 2133 C CA . LYS A 1 264 ? 38.468 -0.726 33.138 1.00 51.22 264 LYS A CA 1
ATOM 2134 C C . LYS A 1 264 ? 39.430 -0.348 34.262 1.00 51.22 264 LYS A C 1
ATOM 2136 O O . LYS A 1 264 ? 39.667 0.834 34.486 1.00 51.22 264 LYS A O 1
ATOM 2141 N N . GLU A 1 265 ? 39.912 -1.337 35.009 1.00 47.38 265 GLU A N 1
ATOM 2142 C CA . GLU A 1 265 ? 40.986 -1.116 35.971 1.00 47.38 265 GLU A CA 1
ATOM 2143 C C . GLU A 1 265 ? 42.255 -0.732 35.208 1.00 47.38 265 GLU A C 1
ATOM 2145 O O . GLU A 1 265 ? 42.746 -1.425 34.315 1.00 47.38 265 GLU A O 1
ATOM 2150 N N . SER A 1 266 ? 42.695 0.481 35.509 1.00 48.69 266 SER A N 1
ATOM 2151 C CA . SER A 1 266 ? 43.873 1.144 34.994 1.00 48.69 266 SER A CA 1
ATOM 2152 C C . SER A 1 266 ? 45.135 0.530 35.590 1.00 48.69 266 SER A C 1
ATOM 2154 O O . SER A 1 266 ? 45.336 0.586 36.800 1.00 48.69 266 SER A O 1
ATOM 2156 N N . ASN A 1 267 ? 46.027 0.059 34.720 1.00 50.28 267 ASN A N 1
ATOM 2157 C CA . ASN A 1 267 ? 47.463 0.118 34.976 1.00 50.28 267 ASN A CA 1
ATOM 2158 C C . ASN A 1 267 ? 47.852 1.575 35.249 1.00 50.28 267 ASN A C 1
ATOM 2160 O O . ASN A 1 267 ? 47.576 2.412 34.389 1.00 50.28 267 ASN A O 1
ATOM 2164 N N . LEU A 1 268 ? 48.503 1.854 36.380 1.00 46.50 268 LEU A N 1
ATOM 2165 C CA . LEU A 1 268 ? 49.431 2.977 36.565 1.00 46.50 268 LEU A CA 1
ATOM 2166 C C . LEU A 1 268 ? 50.267 2.746 37.837 1.00 46.50 268 LEU A C 1
ATOM 2168 O O . LEU A 1 268 ? 49.778 2.897 38.955 1.00 46.50 268 LEU A O 1
ATOM 2172 N N . ASP A 1 269 ? 51.530 2.383 37.622 1.00 47.25 269 ASP A N 1
ATOM 2173 C CA . ASP A 1 269 ? 52.634 2.547 38.569 1.00 47.25 269 ASP A CA 1
ATOM 2174 C C . ASP A 1 269 ? 53.115 4.010 38.599 1.00 47.25 269 ASP A C 1
ATOM 2176 O O . ASP A 1 269 ? 53.107 4.674 37.563 1.00 47.25 269 ASP A O 1
ATOM 2180 N N . ALA A 1 270 ? 53.616 4.417 39.778 1.00 41.16 270 ALA A N 1
ATOM 2181 C CA . ALA A 1 270 ? 54.475 5.573 40.104 1.00 41.16 270 A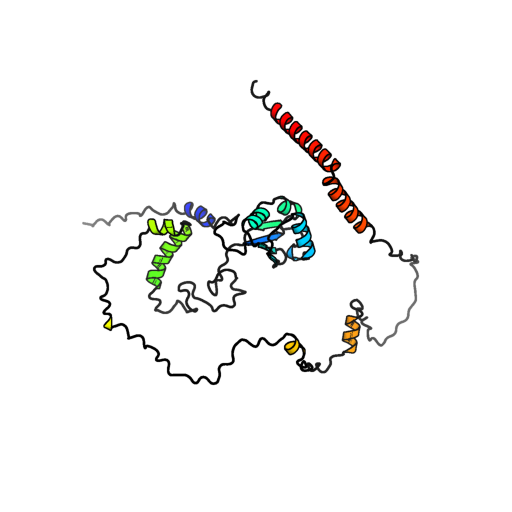LA A CA 1
ATOM 2182 C C . ALA A 1 270 ? 53.897 6.978 39.767 1.00 41.16 270 ALA A C 1
ATOM 2184 O O . ALA A 1 270 ? 53.481 7.267 38.658 1.00 41.16 270 ALA A O 1
ATOM 2185 N N . ASP A 1 271 ? 53.846 7.968 40.662 1.00 44.78 271 ASP A N 1
ATOM 2186 C CA . ASP A 1 271 ? 54.978 8.499 41.410 1.00 44.78 271 ASP A CA 1
ATOM 2187 C C . ASP A 1 271 ? 54.523 9.625 42.371 1.00 44.78 271 ASP A C 1
ATOM 2189 O O . ASP A 1 271 ? 53.428 10.181 42.281 1.00 44.78 271 ASP A O 1
ATOM 2193 N N . LEU A 1 272 ? 55.417 9.962 43.292 1.00 44.16 272 LEU A N 1
ATOM 2194 C CA . LEU A 1 272 ? 55.295 10.860 44.444 1.00 44.16 272 LEU A CA 1
ATOM 2195 C C . LEU A 1 272 ? 54.704 12.267 44.188 1.00 44.16 272 LEU A C 1
ATOM 2197 O O . LEU A 1 272 ? 55.195 12.999 43.332 1.00 44.16 272 LEU A O 1
ATOM 2201 N N . ARG A 1 273 ? 53.831 12.740 45.103 1.00 40.44 273 ARG A N 1
ATOM 2202 C CA . ARG A 1 273 ? 54.020 13.999 45.874 1.00 40.44 273 ARG A CA 1
ATOM 2203 C C . ARG A 1 273 ? 52.975 14.205 46.982 1.00 40.44 273 ARG A C 1
ATOM 2205 O O . ARG A 1 273 ? 51.773 14.083 46.789 1.00 40.44 273 ARG A O 1
ATOM 2212 N N . LYS A 1 274 ? 53.503 14.559 48.156 1.00 46.50 274 LYS A N 1
ATOM 2213 C CA . LYS A 1 274 ? 52.822 15.034 49.368 1.00 46.50 274 LYS A CA 1
ATOM 2214 C C . LYS A 1 274 ? 52.285 16.458 49.152 1.00 46.50 274 LYS A C 1
ATOM 2216 O O . LYS A 1 274 ? 53.020 17.246 48.571 1.00 46.50 274 LYS A O 1
ATOM 2221 N N . THR A 1 275 ? 51.104 16.775 49.701 1.00 40.22 275 THR A N 1
ATOM 2222 C CA . THR A 1 275 ? 50.831 17.867 50.676 1.00 40.22 275 THR A CA 1
ATOM 2223 C C . THR A 1 275 ? 49.321 18.041 50.911 1.00 40.22 275 THR A C 1
ATOM 2225 O O . THR A 1 275 ? 48.620 18.484 50.015 1.00 40.22 275 THR A O 1
ATOM 2228 N N . ASN A 1 276 ? 48.890 17.709 52.135 1.00 43.66 276 ASN A N 1
ATOM 2229 C CA . ASN A 1 276 ? 48.003 18.421 53.076 1.00 43.66 276 ASN A CA 1
ATOM 2230 C C . ASN A 1 276 ? 46.646 19.066 52.678 1.00 43.66 276 ASN A C 1
ATOM 2232 O O . ASN A 1 276 ? 46.415 19.446 51.538 1.00 43.66 276 ASN A O 1
ATOM 2236 N N . PRO A 1 277 ? 45.723 19.175 53.663 1.00 61.75 277 PRO A N 1
ATOM 2237 C CA . PRO A 1 277 ? 44.293 18.953 53.465 1.00 61.75 277 PRO A CA 1
ATOM 2238 C C . PRO A 1 277 ? 43.461 20.237 53.553 1.00 61.75 277 PRO A C 1
ATOM 2240 O O . PRO A 1 277 ? 43.904 21.246 54.098 1.00 61.75 277 PRO A O 1
ATOM 2243 N N . SER A 1 278 ? 42.199 20.173 53.123 1.00 36.88 278 SER A N 1
ATOM 2244 C CA . SER A 1 278 ? 41.152 21.046 53.664 1.00 36.88 278 SER A CA 1
ATOM 2245 C C . SER A 1 278 ? 39.769 20.388 53.622 1.00 36.88 278 SER A C 1
ATOM 2247 O O . SER A 1 278 ? 39.478 19.639 52.688 1.00 36.88 278 SER A O 1
ATOM 2249 N N . PRO A 1 279 ? 38.937 20.635 54.650 1.00 54.06 279 PRO A N 1
ATOM 2250 C CA . PRO A 1 279 ? 37.655 19.982 54.863 1.00 54.06 279 PRO A CA 1
ATOM 2251 C C . PRO A 1 279 ? 36.517 20.823 54.278 1.00 54.06 279 PRO A C 1
ATOM 2253 O O . PRO A 1 279 ? 36.607 22.044 54.289 1.00 54.06 279 PRO A O 1
ATOM 2256 N N . LEU A 1 280 ? 35.445 20.171 53.823 1.00 37.62 280 LEU A N 1
ATOM 2257 C CA . LEU A 1 280 ? 34.041 20.621 53.869 1.00 37.62 280 LEU A CA 1
ATOM 2258 C C . LEU A 1 280 ? 33.250 19.845 52.816 1.00 37.62 280 LEU A C 1
ATOM 2260 O O . LEU A 1 280 ? 33.469 20.016 51.624 1.00 37.62 280 LEU A O 1
ATOM 2264 N N . CYS A 1 281 ? 32.351 18.983 53.288 1.00 39.16 281 CYS A N 1
ATOM 2265 C CA . CYS A 1 281 ? 30.967 18.852 52.819 1.00 39.16 281 CYS A CA 1
ATOM 2266 C C . CYS A 1 281 ? 30.366 17.604 53.467 1.00 39.16 281 CYS A C 1
ATOM 2268 O O . CYS A 1 281 ? 30.408 16.497 52.938 1.00 39.16 281 CYS A O 1
ATOM 2270 N N . ALA A 1 282 ? 29.811 17.813 54.658 1.00 45.81 282 ALA A N 1
ATOM 2271 C CA . ALA A 1 282 ? 28.861 16.902 55.259 1.00 45.81 282 ALA A CA 1
ATOM 2272 C C . ALA A 1 282 ? 27.548 16.979 54.465 1.00 45.81 282 ALA A C 1
ATOM 2274 O O . ALA A 1 282 ? 26.814 17.960 54.573 1.00 45.81 282 ALA A O 1
ATOM 2275 N N . LEU A 1 283 ? 27.244 15.944 53.683 1.00 40.16 283 LEU A N 1
ATOM 2276 C CA . LEU A 1 283 ? 25.916 15.724 53.116 1.00 40.16 283 LEU A CA 1
ATOM 2277 C C . LEU A 1 283 ? 25.463 14.293 53.415 1.00 40.16 283 LEU A C 1
ATOM 2279 O O . LEU A 1 283 ? 25.885 13.325 52.799 1.00 40.16 283 LEU A O 1
ATOM 2283 N N . LYS A 1 284 ? 24.636 14.236 54.461 1.00 39.34 284 LYS A N 1
ATOM 2284 C CA . LYS A 1 284 ? 23.537 13.314 54.769 1.00 39.34 284 LYS A CA 1
ATOM 2285 C C . LYS A 1 284 ? 23.379 12.104 53.834 1.00 39.34 284 LYS A C 1
ATOM 2287 O O . LYS A 1 284 ? 22.910 12.231 52.707 1.00 39.34 284 LYS A O 1
ATOM 2292 N N . ASN A 1 285 ? 23.633 10.926 54.400 1.00 36.94 285 ASN A N 1
ATOM 2293 C CA . ASN A 1 285 ? 23.112 9.650 53.923 1.00 36.94 285 ASN A CA 1
ATOM 2294 C C . ASN A 1 285 ? 21.581 9.644 54.062 1.00 36.94 285 ASN A C 1
ATOM 2296 O O . ASN A 1 285 ? 21.068 9.709 55.180 1.00 36.94 285 ASN A O 1
ATOM 2300 N N . PHE A 1 286 ? 20.867 9.548 52.944 1.00 42.44 286 PHE A N 1
ATOM 2301 C CA . PHE A 1 286 ? 19.482 9.080 52.914 1.00 42.44 286 PHE A CA 1
ATOM 2302 C C . PHE A 1 286 ? 19.485 7.608 52.478 1.00 42.44 286 PHE A C 1
ATOM 2304 O O . PHE A 1 286 ? 20.201 7.275 51.530 1.00 42.44 286 PHE A O 1
ATOM 2311 N N . PRO A 1 287 ? 18.725 6.720 53.142 1.00 55.16 287 PRO A N 1
ATOM 2312 C CA . PRO A 1 287 ? 18.515 5.368 52.644 1.00 55.16 287 PRO A CA 1
ATOM 2313 C C . PRO A 1 287 ? 17.671 5.400 51.355 1.00 55.16 287 PRO A C 1
ATOM 2315 O O . PRO A 1 287 ? 16.870 6.323 51.171 1.00 55.16 287 PRO A O 1
ATOM 2318 N N . PRO A 1 288 ? 17.850 4.424 50.448 1.00 50.84 288 PRO A N 1
ATOM 2319 C CA . PRO A 1 288 ? 17.046 4.329 49.237 1.00 50.84 288 PRO A CA 1
ATOM 2320 C C . PRO A 1 288 ? 15.585 4.003 49.597 1.00 50.84 288 PRO A C 1
ATOM 2322 O O . PRO A 1 288 ? 15.352 3.285 50.569 1.00 50.84 288 PRO A O 1
ATOM 2325 N N . PRO A 1 289 ? 14.598 4.512 48.841 1.00 48.28 289 PRO A N 1
ATOM 2326 C CA . PRO A 1 289 ? 13.214 4.097 49.002 1.00 48.28 289 PRO A CA 1
ATOM 2327 C C . PRO A 1 289 ? 13.048 2.668 48.477 1.00 48.28 289 PRO A C 1
ATOM 2329 O O . PRO A 1 289 ? 13.458 2.361 47.354 1.00 48.28 289 PRO A O 1
ATOM 2332 N N . ASP A 1 290 ? 12.441 1.813 49.295 1.00 40.19 290 ASP A N 1
ATOM 2333 C CA . ASP A 1 290 ? 12.059 0.457 48.925 1.00 40.19 290 ASP A CA 1
ATOM 2334 C C . ASP A 1 290 ? 11.160 0.483 47.682 1.00 40.19 290 ASP A C 1
ATOM 2336 O O . ASP A 1 290 ? 10.096 1.106 47.643 1.00 40.19 290 ASP A O 1
ATOM 2340 N N . SER A 1 291 ? 11.627 -0.181 46.628 1.00 48.16 291 SER A N 1
ATOM 2341 C CA . SER A 1 291 ? 10.921 -0.342 45.365 1.00 48.16 291 SER A CA 1
ATOM 2342 C C . SER A 1 291 ? 9.925 -1.500 45.460 1.00 48.16 291 SER A C 1
ATOM 2344 O O . SER A 1 291 ? 10.185 -2.589 44.956 1.00 48.16 291 SER A O 1
ATOM 2346 N N . GLU A 1 292 ? 8.775 -1.253 46.078 1.00 47.06 292 GLU A N 1
ATOM 2347 C CA . GLU A 1 292 ? 7.588 -2.114 45.984 1.00 47.06 292 GLU A CA 1
ATOM 2348 C C . GLU A 1 292 ? 6.340 -1.273 45.702 1.00 47.06 292 GLU A C 1
ATOM 2350 O O . GLU A 1 292 ? 5.392 -1.238 46.472 1.00 47.06 292 GLU A O 1
ATOM 2355 N N . TYR A 1 293 ? 6.322 -0.559 44.581 1.00 53.53 293 TYR A N 1
ATOM 2356 C CA . TYR A 1 293 ? 5.083 -0.013 44.029 1.00 53.53 293 TYR A CA 1
ATOM 2357 C C . TYR A 1 293 ? 5.267 0.099 42.526 1.00 53.53 293 TYR A C 1
ATOM 2359 O O . TYR A 1 293 ? 6.107 0.878 42.090 1.00 53.53 293 TYR A O 1
ATOM 2367 N N . ASN A 1 294 ? 4.577 -0.759 41.767 1.00 49.22 294 ASN A N 1
ATOM 2368 C CA . ASN A 1 294 ? 4.147 -0.577 40.371 1.00 49.22 294 ASN A CA 1
ATOM 2369 C C . ASN A 1 294 ? 3.708 -1.937 39.807 1.00 49.22 294 ASN A C 1
ATOM 2371 O O . ASN A 1 294 ? 4.473 -2.595 39.112 1.00 49.22 294 ASN A O 1
ATOM 2375 N N . ASN A 1 295 ? 2.489 -2.372 40.146 1.00 53.28 295 ASN A N 1
ATOM 2376 C CA . ASN A 1 295 ? 1.738 -3.398 39.397 1.00 53.28 295 ASN A CA 1
ATOM 2377 C C . ASN A 1 295 ? 0.221 -3.413 39.716 1.00 53.28 295 ASN A C 1
ATOM 2379 O O . ASN A 1 295 ? -0.500 -4.240 39.165 1.00 53.28 295 ASN A O 1
ATOM 2383 N N . SER A 1 296 ? -0.295 -2.516 40.568 1.00 50.81 296 SER A N 1
ATOM 2384 C CA . SER A 1 296 ? -1.728 -2.445 40.909 1.00 50.81 296 SER A CA 1
ATOM 2385 C C . SER A 1 296 ? -2.585 -1.723 39.864 1.00 50.81 296 SER A C 1
ATOM 2387 O O . SER A 1 296 ? -3.761 -2.049 39.715 1.00 50.81 296 SER A O 1
ATOM 2389 N N . ASP A 1 297 ? -2.015 -0.782 39.108 1.00 53.34 297 ASP A N 1
ATOM 2390 C CA . ASP A 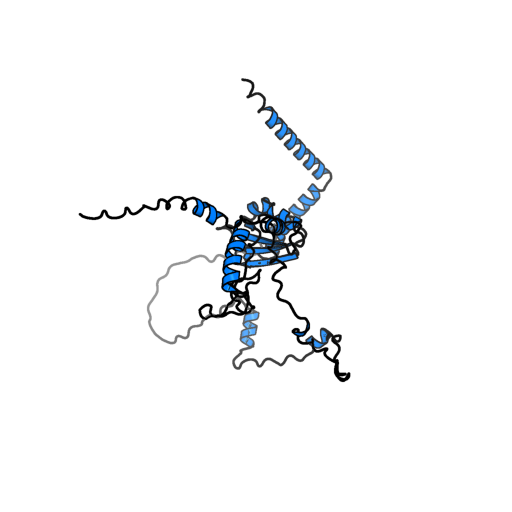1 297 ? -2.820 0.133 38.284 1.00 53.34 297 ASP A CA 1
ATOM 2391 C C . ASP A 1 297 ? -3.311 -0.508 36.977 1.00 53.34 297 ASP A C 1
ATOM 2393 O O . ASP A 1 297 ? -4.423 -0.247 36.521 1.00 53.34 297 ASP A O 1
ATOM 2397 N N . THR A 1 298 ? -2.551 -1.450 36.414 1.00 56.12 298 THR A N 1
ATOM 2398 C CA . THR A 1 298 ? -2.935 -2.161 35.178 1.00 56.12 298 THR A CA 1
ATOM 2399 C C . THR A 1 298 ? -4.048 -3.190 35.404 1.00 56.12 298 THR A C 1
ATOM 2401 O O . THR A 1 298 ? -4.832 -3.490 34.498 1.00 56.12 298 THR A O 1
ATOM 2404 N N . LEU A 1 299 ? -4.156 -3.717 36.624 1.00 59.59 299 LEU A N 1
ATOM 2405 C CA . LEU A 1 299 ? -5.217 -4.639 37.032 1.00 59.59 299 LEU A CA 1
ATOM 2406 C C . LEU A 1 299 ? -6.539 -3.906 37.295 1.00 59.59 299 LEU A C 1
ATOM 2408 O O . LEU A 1 299 ? -7.609 -4.477 37.095 1.00 59.59 299 LEU A O 1
ATOM 2412 N N . PHE A 1 300 ? -6.486 -2.634 37.692 1.00 71.75 300 PHE A N 1
ATOM 2413 C CA . PHE A 1 300 ? -7.690 -1.832 37.885 1.00 71.75 300 PHE A CA 1
ATOM 2414 C C . PHE A 1 300 ? -8.322 -1.425 36.545 1.00 71.75 300 PHE A C 1
ATOM 2416 O O . PHE A 1 300 ? -9.521 -1.618 36.344 1.00 71.75 300 PHE A O 1
ATOM 2423 N N . GLU A 1 301 ? -7.517 -0.956 35.586 1.00 66.56 301 GLU A N 1
ATOM 2424 C CA . GLU A 1 301 ? -8.020 -0.540 34.267 1.00 66.56 301 GLU A CA 1
ATOM 2425 C C . GLU A 1 301 ? -8.622 -1.698 33.458 1.00 66.56 301 GLU A C 1
ATOM 2427 O O . GLU A 1 301 ? -9.643 -1.538 32.786 1.00 66.56 301 GLU A O 1
ATOM 2432 N N . THR A 1 302 ? -8.028 -2.891 33.535 1.00 72.75 302 THR A N 1
ATOM 2433 C CA . THR A 1 302 ? -8.538 -4.071 32.816 1.00 72.75 302 THR A CA 1
ATOM 2434 C C . THR A 1 302 ? -9.875 -4.557 33.372 1.00 72.75 302 THR A C 1
ATOM 2436 O O . THR A 1 302 ? -10.766 -4.893 32.594 1.00 72.75 302 THR A O 1
ATOM 2439 N N . ASN A 1 303 ? -10.058 -4.519 34.694 1.00 79.81 303 ASN A N 1
ATOM 2440 C CA . ASN A 1 303 ? -11.327 -4.875 35.328 1.00 79.81 303 ASN A CA 1
ATOM 2441 C C . ASN A 1 303 ? -12.427 -3.836 35.068 1.00 79.81 303 ASN A C 1
ATOM 2443 O O . ASN A 1 303 ? -13.586 -4.208 34.882 1.00 79.81 303 ASN A O 1
ATOM 2447 N N . LEU A 1 304 ? -12.073 -2.550 34.996 1.00 82.75 304 LEU A N 1
ATOM 2448 C CA . LEU A 1 304 ? -13.031 -1.488 34.695 1.00 82.75 304 LEU A CA 1
ATOM 2449 C C . LEU A 1 304 ? -13.582 -1.609 33.266 1.00 82.75 304 LEU A C 1
ATOM 2451 O O . LEU A 1 304 ? -14.791 -1.521 33.067 1.00 82.75 304 LEU A O 1
ATOM 2455 N N . ASN A 1 305 ? -12.721 -1.881 32.282 1.00 77.06 305 ASN A N 1
ATOM 2456 C CA . ASN A 1 305 ? -13.149 -2.047 30.890 1.00 77.06 305 ASN A CA 1
ATOM 2457 C C . ASN A 1 305 ? -14.060 -3.270 30.706 1.00 77.06 305 ASN A C 1
ATOM 2459 O O . ASN A 1 305 ? -15.086 -3.176 30.035 1.00 77.06 305 ASN A O 1
ATOM 2463 N N . LEU A 1 306 ? -13.745 -4.388 31.367 1.00 85.94 306 LEU A N 1
ATOM 2464 C CA . LEU A 1 306 ? -14.578 -5.595 31.333 1.00 85.94 306 LEU A CA 1
ATOM 2465 C C . LEU A 1 306 ? -15.946 -5.371 31.996 1.00 85.94 306 LEU A C 1
ATOM 2467 O O . LEU A 1 306 ? -16.960 -5.895 31.537 1.00 85.94 306 LEU A O 1
ATOM 2471 N N . PHE A 1 307 ? -15.989 -4.571 33.064 1.00 90.88 307 PHE A N 1
ATOM 2472 C CA . PHE A 1 307 ? -17.240 -4.177 33.708 1.00 90.88 307 PHE A CA 1
ATOM 2473 C C . PHE A 1 307 ? -18.091 -3.282 32.799 1.00 90.88 307 PHE A C 1
ATOM 2475 O O . PHE A 1 307 ? -19.292 -3.514 32.674 1.00 90.88 307 PHE A O 1
ATOM 2482 N N . ILE A 1 308 ? -17.478 -2.301 32.127 1.00 86.00 308 ILE A N 1
ATOM 2483 C CA . ILE A 1 308 ? -18.176 -1.399 31.200 1.00 86.00 308 ILE A CA 1
ATOM 2484 C C . ILE A 1 308 ? -18.756 -2.175 30.015 1.00 86.00 308 ILE A C 1
ATOM 2486 O O . ILE A 1 308 ? -19.919 -1.963 29.678 1.00 86.00 308 ILE A O 1
ATOM 2490 N N . GLU A 1 309 ? -17.998 -3.095 29.413 1.00 86.25 309 GLU A N 1
ATOM 2491 C CA . GLU A 1 309 ? -18.513 -3.915 28.311 1.00 86.25 309 GLU A CA 1
ATOM 2492 C C . GLU A 1 309 ? -19.690 -4.780 28.764 1.00 86.25 309 GLU A C 1
ATOM 2494 O O . GLU A 1 309 ? -20.761 -4.726 28.161 1.00 86.25 309 GLU A O 1
ATOM 2499 N N . ASN A 1 310 ? -19.550 -5.503 29.878 1.00 88.06 310 ASN A N 1
ATOM 2500 C CA . ASN A 1 310 ? -20.637 -6.330 30.402 1.00 88.06 310 ASN A CA 1
ATOM 2501 C C . ASN A 1 310 ? -21.880 -5.506 30.772 1.00 88.06 310 ASN A C 1
ATOM 2503 O O . ASN A 1 310 ? -23.001 -5.958 30.542 1.00 88.06 310 ASN A O 1
ATOM 2507 N N . TYR A 1 311 ? -21.700 -4.292 31.301 1.00 91.38 311 TYR A N 1
ATOM 2508 C CA . TYR A 1 311 ? -22.807 -3.391 31.607 1.00 91.38 311 TYR A CA 1
ATOM 2509 C C . TYR A 1 311 ? -23.488 -2.869 30.337 1.00 91.38 311 TYR A C 1
ATOM 2511 O O . TYR A 1 311 ? -24.711 -2.866 30.265 1.00 91.38 311 TYR A O 1
ATOM 2519 N N . LEU A 1 312 ? -22.732 -2.495 29.298 1.00 87.81 312 LEU A N 1
ATOM 2520 C CA . LEU A 1 312 ? -23.289 -2.026 28.022 1.00 87.81 312 LEU A CA 1
ATOM 2521 C C . LEU A 1 312 ? -24.124 -3.093 27.298 1.00 87.81 312 LEU A C 1
ATOM 2523 O O . LEU A 1 312 ? -25.052 -2.738 26.568 1.00 87.81 312 LEU A O 1
ATOM 2527 N N . PHE A 1 313 ? -23.816 -4.376 27.505 1.00 87.56 313 PHE A N 1
ATOM 2528 C CA . PHE A 1 313 ? -24.596 -5.502 26.981 1.00 87.56 313 PHE A CA 1
ATOM 2529 C C . PHE A 1 313 ? -25.684 -6.007 27.941 1.00 87.56 313 PHE A C 1
ATOM 2531 O O . PHE A 1 313 ? -26.480 -6.867 27.552 1.00 87.56 313 PHE A O 1
ATOM 2538 N N . SER A 1 314 ? -25.763 -5.483 29.170 1.00 92.69 314 SER A N 1
ATOM 2539 C CA . SER A 1 314 ? -26.870 -5.784 30.077 1.00 92.69 314 SER A CA 1
ATOM 2540 C C . SER A 1 314 ? -28.163 -5.121 29.591 1.00 92.69 314 SER A C 1
ATOM 2542 O O . SER A 1 314 ? -28.161 -4.171 28.801 1.00 92.69 314 SER A O 1
ATOM 2544 N N . LYS A 1 315 ? -29.303 -5.613 30.087 1.00 94.81 315 LYS A N 1
ATOM 2545 C CA . LYS A 1 315 ? -30.610 -5.015 29.790 1.00 94.81 315 LYS A CA 1
ATOM 2546 C C . LYS A 1 315 ? -30.667 -3.548 30.240 1.00 94.81 315 LYS A C 1
ATOM 2548 O O . LYS A 1 315 ? -31.184 -2.718 29.495 1.00 94.81 315 LYS A O 1
ATOM 2553 N N . GLU A 1 316 ? -30.099 -3.220 31.405 1.00 94.00 316 GLU A N 1
ATOM 2554 C CA . GLU A 1 316 ? -30.053 -1.835 31.890 1.00 94.00 316 GLU A CA 1
ATOM 2555 C C . GLU A 1 316 ? -29.157 -0.948 31.013 1.00 94.00 316 GLU A C 1
ATOM 2557 O O . GLU A 1 316 ? -29.531 0.186 30.704 1.00 94.00 316 GLU A O 1
ATOM 2562 N N . GLY A 1 317 ? -28.004 -1.456 30.561 1.00 91.25 317 GLY A N 1
ATOM 2563 C CA . GLY A 1 317 ? -27.118 -0.716 29.660 1.00 91.25 317 GLY A CA 1
ATOM 2564 C C . GLY A 1 317 ? -27.766 -0.410 28.313 1.00 91.25 317 GLY A C 1
ATOM 2565 O O . GLY A 1 317 ? -27.633 0.703 27.794 1.00 91.25 317 GLY A O 1
ATOM 2566 N N . LEU A 1 318 ? -28.541 -1.355 27.775 1.00 89.56 318 LEU A N 1
ATOM 2567 C CA . LEU A 1 318 ? -29.287 -1.162 26.533 1.00 89.56 318 LEU A CA 1
ATOM 2568 C C . LEU A 1 318 ? -30.396 -0.105 26.686 1.00 89.56 318 LEU A C 1
ATOM 2570 O O . LEU A 1 318 ? -30.570 0.745 25.809 1.00 89.56 318 LEU A O 1
ATOM 2574 N N . GLU A 1 319 ? -31.121 -0.118 27.809 1.00 93.88 319 GLU A N 1
ATOM 2575 C CA . GLU A 1 319 ? -32.128 0.900 28.133 1.00 93.88 319 GLU A CA 1
ATOM 2576 C C . GLU A 1 319 ? -31.502 2.295 28.268 1.00 93.88 319 GLU A C 1
ATOM 2578 O O . GLU A 1 319 ? -32.022 3.266 27.709 1.00 93.88 319 GLU A O 1
ATOM 2583 N N . LEU A 1 320 ? -30.350 2.403 28.939 1.00 93.94 320 LEU A N 1
ATOM 2584 C CA . LEU A 1 320 ? -29.618 3.663 29.066 1.00 93.94 320 LEU A CA 1
ATOM 2585 C C . LEU A 1 320 ? -29.134 4.176 27.703 1.00 93.94 320 LEU A C 1
ATOM 2587 O O . LEU A 1 320 ? -29.309 5.359 27.397 1.00 93.94 320 LEU A O 1
ATOM 2591 N N . LYS A 1 321 ? -28.587 3.292 26.859 1.00 92.25 321 LYS A N 1
ATOM 2592 C CA . LYS A 1 321 ? -28.145 3.623 25.497 1.00 92.25 321 LYS A CA 1
ATOM 2593 C C . LYS A 1 321 ? -29.298 4.168 24.654 1.00 92.25 321 LYS A C 1
ATOM 2595 O O . LYS A 1 321 ? -29.150 5.223 24.040 1.00 92.25 321 LYS A O 1
ATOM 2600 N N . ASN A 1 322 ? -30.457 3.512 24.683 1.00 92.06 322 ASN A N 1
ATOM 2601 C CA . ASN A 1 322 ? -31.652 3.974 23.972 1.00 92.06 322 ASN A CA 1
ATOM 2602 C C . ASN A 1 322 ? -32.151 5.324 24.507 1.00 92.06 322 ASN A C 1
ATOM 2604 O O . ASN A 1 322 ? -32.543 6.196 23.734 1.00 92.06 322 ASN A O 1
ATOM 2608 N N . ARG A 1 323 ? -32.084 5.543 25.826 1.00 95.06 323 ARG A N 1
ATOM 2609 C CA . ARG A 1 323 ? -32.476 6.817 26.443 1.00 95.06 323 ARG A CA 1
ATOM 2610 C C . ARG A 1 323 ? -31.565 7.974 26.030 1.00 95.06 323 ARG A C 1
ATOM 2612 O O . ARG A 1 323 ? -32.062 9.072 25.786 1.00 95.06 323 ARG A O 1
ATOM 2619 N N . ILE A 1 324 ? -30.253 7.743 25.951 1.00 93.69 324 ILE A N 1
ATOM 2620 C CA . ILE A 1 324 ? -29.284 8.739 25.468 1.00 93.69 324 ILE A CA 1
ATOM 2621 C C . ILE A 1 324 ? -29.510 9.010 23.978 1.00 93.69 324 ILE A C 1
ATOM 2623 O O . ILE A 1 324 ? -29.582 10.168 23.579 1.00 93.69 324 ILE A O 1
ATOM 2627 N N . PHE A 1 325 ? -29.693 7.960 23.177 1.00 93.75 325 PHE A N 1
ATOM 2628 C CA . PHE A 1 325 ? -29.935 8.079 21.741 1.00 93.75 325 PHE A CA 1
ATOM 2629 C C . PHE A 1 325 ? -31.192 8.908 21.433 1.00 93.75 325 PHE A C 1
ATOM 2631 O O . PHE A 1 325 ? -31.124 9.863 20.664 1.00 93.75 325 PHE A O 1
ATOM 2638 N N . ASN A 1 326 ? -32.305 8.635 22.120 1.00 94.19 326 ASN A N 1
ATOM 2639 C CA . ASN A 1 326 ? -33.542 9.404 21.957 1.00 94.19 326 ASN A CA 1
ATOM 2640 C C . ASN A 1 326 ? -33.388 10.868 22.402 1.00 94.19 326 ASN A C 1
ATOM 2642 O O . ASN A 1 326 ? -33.945 11.760 21.773 1.00 94.19 326 ASN A O 1
ATOM 2646 N N . LYS A 1 327 ? -32.599 11.148 23.452 1.00 95.44 327 LYS A N 1
ATOM 2647 C CA . LYS A 1 327 ? -32.291 12.535 23.843 1.00 95.44 327 LYS A CA 1
ATOM 2648 C C . LYS A 1 327 ? -31.517 13.286 22.759 1.00 95.44 327 LYS A C 1
ATOM 2650 O O . LYS A 1 327 ? -31.781 14.466 22.557 1.00 95.44 327 LYS A O 1
ATOM 2655 N N . ILE A 1 328 ? -30.572 12.622 22.093 1.00 94.38 328 ILE A N 1
ATOM 2656 C CA . ILE A 1 328 ? -29.785 13.226 21.011 1.00 94.38 328 ILE A CA 1
ATOM 2657 C C . ILE A 1 328 ? -30.678 13.512 19.801 1.00 94.38 328 ILE A C 1
ATOM 2659 O O . ILE A 1 328 ? -30.618 14.617 19.276 1.00 94.38 328 ILE A O 1
ATOM 2663 N N . ILE A 1 329 ? -31.541 12.569 19.404 1.00 93.69 329 ILE A N 1
ATOM 2664 C CA . ILE A 1 329 ? -32.497 12.781 18.304 1.00 93.69 329 ILE A CA 1
ATOM 2665 C C . ILE A 1 329 ? -33.400 13.981 18.593 1.00 93.69 329 ILE A C 1
ATOM 2667 O O . ILE A 1 329 ? -33.455 14.901 17.784 1.00 93.69 329 ILE A O 1
ATOM 2671 N N . ASN A 1 330 ? -34.015 14.029 19.776 1.00 92.88 330 ASN A N 1
ATOM 2672 C CA . ASN A 1 330 ? -34.896 15.138 20.143 1.00 92.88 330 ASN A CA 1
ATOM 2673 C C . ASN A 1 330 ? -34.162 16.489 20.154 1.00 92.88 330 ASN A C 1
ATOM 2675 O O . ASN A 1 330 ? -34.750 17.517 19.837 1.00 92.88 330 ASN A O 1
ATOM 2679 N N . HIS A 1 331 ? -32.879 16.506 20.527 1.00 93.94 331 HIS A N 1
ATOM 2680 C CA . HIS A 1 331 ? -32.073 17.724 20.491 1.00 93.94 331 HIS A CA 1
ATOM 2681 C C . HIS A 1 331 ? -31.757 18.166 19.054 1.00 93.94 331 HIS A C 1
ATOM 2683 O O . HIS A 1 331 ? -31.713 19.361 18.786 1.00 93.94 331 HIS A O 1
ATOM 2689 N N . ILE A 1 332 ? -31.526 17.229 18.131 1.00 92.00 332 ILE A N 1
ATOM 2690 C CA . ILE A 1 332 ? -31.304 17.546 16.712 1.00 92.00 332 ILE A CA 1
ATOM 2691 C C . ILE A 1 332 ? -32.586 18.118 16.095 1.00 92.00 332 ILE A C 1
ATOM 2693 O O . ILE A 1 332 ? -32.533 19.169 15.469 1.00 92.00 332 ILE A O 1
ATOM 2697 N N . GLU A 1 333 ? -33.739 17.495 16.350 1.00 93.12 333 GLU A N 1
ATOM 2698 C CA . GLU A 1 333 ? -35.034 17.985 15.853 1.00 93.12 333 GLU A CA 1
ATOM 2699 C C . GLU A 1 333 ? -35.373 19.388 16.377 1.00 93.12 333 GLU A C 1
ATOM 2701 O O . GLU A 1 333 ? -35.921 20.203 15.638 1.00 93.12 333 GLU A O 1
ATOM 2706 N N . TYR A 1 334 ? -35.007 19.689 17.628 1.00 93.44 334 TYR A N 1
ATOM 2707 C CA . TYR A 1 334 ? -35.181 21.020 18.214 1.00 93.44 334 TYR A CA 1
ATOM 2708 C C . TYR A 1 334 ? -34.314 22.086 17.520 1.00 93.44 334 TYR A C 1
ATOM 2710 O O . TYR A 1 334 ? -34.766 23.206 17.294 1.00 93.44 334 TYR A O 1
ATOM 2718 N N . MET A 1 335 ? -33.080 21.742 17.141 1.00 89.75 335 MET A N 1
ATOM 2719 C CA . MET A 1 335 ? -32.188 22.672 16.436 1.00 89.75 335 MET A CA 1
ATOM 2720 C C . MET A 1 335 ? -32.684 22.977 15.014 1.00 89.75 335 MET A C 1
ATOM 2722 O O . MET A 1 335 ? -32.563 24.109 14.561 1.00 89.75 335 MET A O 1
ATOM 2726 N N . ASP A 1 336 ? -33.318 22.011 14.341 1.00 87.50 336 ASP A N 1
ATOM 2727 C CA . ASP A 1 336 ? -33.878 22.205 12.994 1.00 87.50 336 ASP A CA 1
ATOM 2728 C C . ASP A 1 336 ? -35.181 23.036 12.983 1.00 87.50 336 ASP A C 1
ATOM 2730 O O . ASP A 1 336 ? -35.584 23.547 11.931 1.00 87.50 336 ASP A O 1
ATOM 2734 N N . SER A 1 337 ? -35.874 23.165 14.123 1.00 84.06 337 SER A N 1
ATOM 2735 C CA . SER A 1 337 ? -37.070 24.012 14.230 1.00 84.06 337 SER A CA 1
ATOM 2736 C C . SER A 1 337 ? -36.754 25.500 14.382 1.00 84.06 337 SER A C 1
ATOM 2738 O O . SER A 1 337 ? -37.494 26.316 13.835 1.00 84.06 337 SER A O 1
ATOM 2740 N N . ASP A 1 338 ? -35.648 25.858 15.038 1.00 79.19 338 ASP A N 1
ATOM 2741 C CA . ASP A 1 338 ? -35.301 27.262 15.308 1.00 79.19 338 ASP A CA 1
ATOM 2742 C C . ASP A 1 338 ? -34.844 28.021 14.040 1.00 79.19 338 ASP A C 1
ATOM 2744 O O . ASP A 1 338 ? -34.972 29.245 13.959 1.00 79.19 338 ASP A O 1
ATOM 2748 N N . ASP A 1 339 ? -34.390 27.309 13.002 1.00 75.44 339 ASP A N 1
ATOM 2749 C CA . ASP A 1 339 ? -33.947 27.915 11.736 1.00 75.44 339 ASP A CA 1
ATOM 2750 C C . ASP A 1 339 ? -35.101 28.282 10.780 1.00 75.44 339 ASP A C 1
ATOM 2752 O O . ASP A 1 339 ? -34.904 29.052 9.835 1.00 75.44 339 ASP A O 1
ATOM 2756 N N . LYS A 1 340 ? -36.322 27.773 11.001 1.00 72.62 340 LYS A N 1
ATOM 2757 C CA . LYS A 1 340 ? -37.459 28.037 10.095 1.00 72.62 340 LYS A CA 1
ATOM 2758 C C . LYS A 1 340 ? -38.172 29.361 10.359 1.00 72.62 340 LYS A C 1
ATOM 2760 O O . LYS A 1 340 ? -38.729 29.924 9.422 1.00 72.62 340 LYS A O 1
ATOM 2765 N N . ASP A 1 341 ? -38.075 29.909 11.566 1.00 69.94 341 ASP A N 1
ATOM 2766 C CA . ASP A 1 341 ? -38.807 31.128 11.943 1.00 69.94 341 ASP A CA 1
ATOM 2767 C C . ASP A 1 341 ? -38.076 32.437 11.578 1.00 69.94 341 ASP A C 1
ATOM 2769 O O . ASP A 1 341 ? -38.633 33.527 11.727 1.00 69.94 341 ASP A O 1
ATOM 2773 N N . ASN A 1 342 ? -36.846 32.358 11.052 1.00 67.81 342 ASN A N 1
ATOM 2774 C CA . ASN A 1 342 ? -36.049 33.530 10.664 1.00 67.81 342 ASN A CA 1
ATOM 2775 C C . ASN A 1 342 ? -36.077 33.871 9.162 1.00 67.81 342 ASN A C 1
ATOM 2777 O O . ASN A 1 342 ? -35.451 34.852 8.772 1.00 67.81 342 ASN A O 1
ATOM 2781 N N . ASN A 1 343 ? -36.796 33.115 8.324 1.00 66.06 343 ASN A N 1
ATOM 2782 C CA . ASN A 1 343 ? -36.889 33.388 6.878 1.00 66.06 343 ASN A CA 1
ATOM 2783 C C . ASN A 1 343 ? -38.183 34.096 6.431 1.00 66.06 343 ASN A C 1
ATOM 2785 O O . ASN A 1 343 ? -38.299 34.419 5.252 1.00 66.06 343 ASN A O 1
ATOM 2789 N N . ASP A 1 344 ? -39.115 34.381 7.347 1.00 64.06 344 ASP A N 1
ATOM 2790 C CA . ASP A 1 344 ? -40.391 35.061 7.048 1.00 64.06 344 ASP A CA 1
ATOM 2791 C C . ASP A 1 344 ? -40.480 36.499 7.620 1.00 64.06 344 ASP A C 1
ATOM 2793 O O . ASP A 1 344 ? -41.570 37.055 7.784 1.00 64.06 344 ASP A O 1
ATOM 2797 N N . LYS A 1 345 ? -39.339 37.136 7.912 1.00 57.78 345 LYS A N 1
ATOM 2798 C CA . LYS A 1 345 ? -39.232 38.578 8.210 1.00 57.78 345 LYS A CA 1
ATOM 2799 C C . LYS A 1 345 ? -38.245 39.237 7.265 1.00 57.78 345 LYS A C 1
ATOM 2801 O O . LYS A 1 345 ? -38.540 40.380 6.847 1.00 57.78 345 LYS A O 1
#

Organism: Hypothenemus hampei (NCBI:txid57062)

Foldseek 3Di:
DDDDDDDDDDDPDDDPPPVVVVVLVVPPPDAPLADDPPDADQQKKKKFADPPAQQPLPDDPVVVCVLVVVVVQPFWPDWARPDRGIIITTGNDRVSLSVVSPDVCSCVVRVIHMGRDDWDQAQAQRDTDDYVVPDPDAGADPQPSHGDDDPPDDDPPCPVVSVVVVVVVVVCVSVVDDPVRSCVVDPPPPPDPVPDDPPPVVPPDPDPPPPPDDDDPPDDDDPPDDPDPVVVVPDPPPPPPDPPPDDPVVVVVCVVCVPDDPDPDDDDDDDDDDDDDDDDDDDDDDDDDDPDDDDPPVVVVVVVVVVVVVCCPDPVVVVVVVVVVVVVVVVVVVVVVVVPVPPPD

Radius of gyration: 38.27 Å; chains: 1; bounding box: 96×96×119 Å